Protein AF-0000000068254445 (afdb_homodimer)

Solvent-accessible surface area (backbone atoms only — not comparable to full-atom values): 11269 Å² total; per-residue (Å²): 132,83,79,57,74,67,62,57,57,58,54,57,61,57,60,63,72,63,64,81,70,70,69,67,70,66,73,50,57,78,26,30,59,40,53,30,38,90,40,54,53,88,68,85,73,63,67,90,46,50,70,48,69,50,68,47,56,86,85,37,94,38,82,32,31,34,36,26,30,74,86,70,47,55,36,17,31,46,62,83,39,66,67,48,48,51,49,50,54,52,60,74,76,103,131,84,79,57,75,66,61,57,56,57,55,56,58,58,58,63,71,67,58,74,81,64,72,70,69,68,72,50,57,78,26,33,59,39,53,31,39,88,38,54,53,90,67,85,73,62,67,90,45,51,71,48,69,50,68,46,56,87,85,36,95,40,82,33,33,35,37,26,30,75,85,68,47,55,36,18,32,47,62,84,39,65,67,50,49,52,50,51,54,52,60,74,75,101

Structure (mmCIF, N/CA/C/O backbone):
data_AF-0000000068254445-model_v1
#
loop_
_entity.id
_entity.type
_entity.pdbx_description
1 polymer 'C-C motif chemokine'
#
loop_
_atom_site.group_PDB
_atom_site.id
_atom_site.type_symbol
_atom_site.label_atom_id
_atom_site.label_alt_id
_atom_site.label_comp_id
_atom_site.label_asym_id
_atom_site.label_entity_id
_atom_site.label_seq_id
_atom_site.pdbx_PDB_ins_code
_atom_site.Cartn_x
_atom_site.Cartn_y
_atom_site.Cartn_z
_atom_site.occupancy
_atom_site.B_iso_or_equiv
_atom_site.auth_seq_id
_atom_site.auth_comp_id
_atom_site.auth_asym_id
_atom_site.auth_atom_id
_atom_site.pdbx_PDB_model_num
ATOM 1 N N . MET A 1 1 ? -44.469 3.1 32 1 38.66 1 MET A N 1
ATOM 2 C CA . MET A 1 1 ? -43.406 3.955 31.5 1 38.66 1 MET A CA 1
ATOM 3 C C . MET A 1 1 ? -43.219 3.76 30 1 38.66 1 MET A C 1
ATOM 5 O O . MET A 1 1 ? -43.031 2.633 29.531 1 38.66 1 MET A O 1
ATOM 9 N N . LYS A 1 2 ? -43.938 4.566 29.109 1 40.41 2 LYS A N 1
ATOM 10 C CA . LYS A 1 2 ? -43.938 4.656 27.656 1 40.41 2 LYS A CA 1
ATOM 11 C C . LYS A 1 2 ? -42.5 4.859 27.125 1 40.41 2 LYS A C 1
ATOM 13 O O . LYS A 1 2 ? -41.875 5.871 27.406 1 40.41 2 LYS A O 1
ATOM 18 N N . VAL A 1 3 ? -41.719 3.789 27.234 1 48.38 3 VAL A N 1
ATOM 19 C CA . VAL A 1 3 ? -40.438 3.732 26.531 1 48.38 3 VAL A CA 1
ATOM 20 C C . VAL A 1 3 ? -40.594 4.246 25.094 1 48.38 3 VAL A C 1
ATOM 22 O O . VAL A 1 3 ? -41.375 3.688 24.312 1 48.38 3 VAL A O 1
ATOM 25 N N . SER A 1 4 ? -40.562 5.598 24.984 1 48.22 4 SER A N 1
ATOM 26 C CA . SER A 1 4 ? -40.719 6.383 23.766 1 48.22 4 SER A CA 1
ATOM 27 C C . SER A 1 4 ? -39.781 5.922 22.672 1 48.22 4 SER A C 1
ATOM 29 O O . SER A 1 4 ? -38.656 5.496 22.969 1 48.22 4 SER A O 1
ATOM 31 N N . MET A 1 5 ? -40.281 5.609 21.531 1 50.03 5 MET A N 1
ATOM 32 C CA . MET A 1 5 ? -39.75 5.207 20.25 1 50.03 5 MET A CA 1
ATOM 33 C C . MET A 1 5 ? -38.531 6.039 19.891 1 50.03 5 MET A C 1
ATOM 35 O O . MET A 1 5 ? -37.781 5.719 18.953 1 50.03 5 MET A O 1
ATOM 39 N N . VAL A 1 6 ? -38.312 7.215 20.578 1 53.19 6 VAL A N 1
ATOM 40 C CA . VAL A 1 6 ? -37.188 8.078 20.219 1 53.19 6 VAL A CA 1
ATOM 41 C C . VAL A 1 6 ? -35.875 7.438 20.656 1 53.19 6 VAL A C 1
ATOM 43 O O . VAL A 1 6 ? -34.844 7.66 20.047 1 53.19 6 VAL A O 1
ATOM 46 N N . THR A 1 7 ? -35.906 6.609 21.781 1 53.16 7 THR A N 1
ATOM 47 C CA . THR A 1 7 ? -34.656 6.055 22.25 1 53.16 7 THR A CA 1
ATOM 48 C C . THR A 1 7 ? -34.062 5.07 21.234 1 53.16 7 THR A C 1
ATOM 50 O O . THR A 1 7 ? -32.875 4.844 21.203 1 53.16 7 THR A O 1
ATOM 53 N N . ILE A 1 8 ? -35 4.531 20.406 1 52.12 8 ILE A N 1
ATOM 54 C CA . ILE A 1 8 ? -34.5 3.471 19.547 1 52.12 8 ILE A CA 1
ATOM 55 C C . ILE A 1 8 ? -33.688 4.078 18.406 1 52.12 8 ILE A C 1
ATOM 57 O O . ILE A 1 8 ? -32.625 3.537 18.016 1 52.12 8 ILE A O 1
ATOM 61 N N . SER A 1 9 ? -34.062 5.34 17.953 1 49.59 9 SER A N 1
ATOM 62 C CA . SER A 1 9 ? -33.375 5.891 16.781 1 49.59 9 SER A CA 1
ATOM 63 C C . SER A 1 9 ? -31.938 6.27 17.141 1 49.59 9 SER A C 1
ATOM 65 O O . SER A 1 9 ? -31.016 6.047 16.344 1 49.59 9 SER A O 1
ATOM 67 N N . LEU A 1 10 ? -31.719 6.797 18.406 1 48.72 10 LEU A N 1
ATOM 68 C CA . LEU A 1 10 ? -30.375 7.227 18.781 1 48.72 10 LEU A CA 1
ATOM 69 C C . LEU A 1 10 ? -29.438 6.031 18.906 1 48.72 10 LEU A C 1
ATOM 71 O O . LEU A 1 10 ? -28.25 6.125 18.547 1 48.72 10 LEU A O 1
ATOM 75 N N . LEU A 1 11 ? -30.031 4.891 19.406 1 47.06 11 LEU A N 1
ATOM 76 C CA . LEU A 1 11 ? -29.172 3.729 19.547 1 47.06 11 LEU A CA 1
ATOM 77 C C . LEU A 1 11 ? -28.719 3.201 18.188 1 47.06 11 LEU A C 1
ATOM 79 O O . LEU A 1 11 ? -27.562 2.809 18.031 1 47.06 11 LEU A O 1
ATOM 83 N N . LEU A 1 12 ? -29.562 3.365 17.156 1 44.88 12 LEU A N 1
ATOM 84 C CA . LEU A 1 12 ? -29.203 2.852 15.844 1 44.88 12 LEU A CA 1
ATOM 85 C C . LEU A 1 12 ? -28.109 3.699 15.219 1 44.88 12 LEU A C 1
ATOM 87 O O . LEU A 1 12 ? -27.234 3.176 14.516 1 44.88 12 LEU A O 1
ATOM 91 N N . PHE A 1 13 ? -28.109 5.066 15.477 1 45.12 13 PHE A N 1
ATOM 92 C CA . PHE A 1 13 ? -27.062 5.91 14.891 1 45.12 13 PHE A CA 1
ATOM 93 C C . PHE A 1 13 ? -25.719 5.621 15.531 1 45.12 13 PHE A C 1
ATOM 95 O O . PHE A 1 13 ? -24.688 5.703 14.867 1 45.12 13 PHE A O 1
ATOM 102 N N . LEU A 1 14 ? -25.781 5.23 16.859 1 41.91 14 LEU A N 1
ATOM 103 C CA . LEU A 1 14 ? -24.5 4.977 17.516 1 41.91 14 LEU A CA 1
ATOM 104 C C . LEU A 1 14 ? -23.828 3.736 16.938 1 41.91 14 LEU A C 1
ATOM 106 O O . LEU A 1 14 ? -22.594 3.637 16.938 1 41.91 14 LEU A O 1
ATOM 110 N N . ILE A 1 15 ? -24.594 2.775 16.562 1 41.94 15 ILE A N 1
ATOM 111 C CA . ILE A 1 15 ? -23.938 1.529 16.203 1 41.94 15 ILE A CA 1
ATOM 112 C C . ILE A 1 15 ? -23.125 1.732 14.914 1 41.94 15 ILE A C 1
ATOM 114 O O . ILE A 1 15 ? -22.203 0.971 14.625 1 41.94 15 ILE A O 1
ATOM 118 N N . THR A 1 16 ? -23.656 2.695 14.086 1 38.28 16 THR A N 1
ATOM 119 C CA . THR A 1 16 ? -23 2.609 12.781 1 38.28 16 THR A CA 1
ATOM 120 C C . THR A 1 16 ? -21.531 3.012 12.883 1 38.28 16 THR A C 1
ATOM 122 O O . THR A 1 16 ? -20.75 2.73 11.977 1 38.28 16 THR A O 1
ATOM 125 N N . VAL A 1 17 ? -21.312 4.012 13.812 1 36.31 17 VAL A N 1
ATOM 126 C CA . VAL A 1 17 ? -20 4.578 13.555 1 36.31 17 VAL A CA 1
ATOM 127 C C . VAL A 1 17 ? -18.922 3.568 13.945 1 36.31 17 VAL A C 1
ATOM 129 O O . VAL A 1 17 ? -17.734 3.883 13.922 1 36.31 17 VAL A O 1
ATOM 132 N N . THR A 1 18 ? -19.297 2.557 14.867 1 36.41 18 THR A N 1
ATOM 133 C CA . THR A 1 18 ? -18.109 1.887 15.383 1 36.41 18 THR A CA 1
ATOM 134 C C . THR A 1 18 ? -17.234 1.385 14.242 1 36.41 18 THR A C 1
ATOM 136 O O . THR A 1 18 ? -16.062 1.062 14.445 1 36.41 18 THR A O 1
ATOM 139 N N . LEU A 1 19 ? -17.922 0.62 13.273 1 32.31 19 LEU A N 1
ATOM 140 C CA . LEU A 1 19 ? -17.219 -0.583 12.828 1 32.31 19 LEU A CA 1
ATOM 141 C C . LEU A 1 19 ? -15.812 -0.249 12.359 1 32.31 19 LEU A C 1
ATOM 143 O O . LEU A 1 19 ? -14.844 -0.873 12.797 1 32.31 19 LEU A O 1
ATOM 147 N N . GLU A 1 20 ? -15.68 -0.032 10.945 1 36.19 20 GLU A N 1
ATOM 148 C CA . GLU A 1 20 ? -14.68 -0.708 10.125 1 36.19 20 GLU A CA 1
ATOM 149 C C . GLU A 1 20 ? -13.305 -0.078 10.297 1 36.19 20 GLU A C 1
ATOM 151 O O . GLU A 1 20 ? -12.859 0.711 9.461 1 36.19 20 GLU A O 1
ATOM 156 N N . THR A 1 21 ? -13.039 0.748 11.25 1 36.31 21 THR A N 1
ATOM 157 C CA . THR A 1 21 ? -11.633 1.106 11.133 1 36.31 21 THR A CA 1
ATOM 158 C C . THR A 1 21 ? -10.758 -0.144 11.078 1 36.31 21 THR A C 1
ATOM 160 O O . THR A 1 21 ? -10.547 -0.808 12.094 1 36.31 21 THR A O 1
ATOM 163 N N . LYS A 1 22 ? -11.078 -1.284 10.523 1 35 22 LYS A N 1
ATOM 164 C CA . LYS A 1 22 ? -10.109 -2.369 10.367 1 35 22 LYS A CA 1
ATOM 165 C C . LYS A 1 22 ? -8.695 -1.825 10.188 1 35 22 LYS A C 1
ATOM 167 O O . LYS A 1 22 ? -8.391 -1.198 9.172 1 35 22 LYS A O 1
ATOM 172 N N . THR A 1 23 ? -8.078 -1.003 11.141 1 36.03 23 THR A N 1
ATOM 173 C CA . THR A 1 23 ? -6.621 -0.923 11.172 1 36.03 23 THR A CA 1
ATOM 174 C C . THR A 1 23 ? -5.996 -2.26 10.781 1 36.03 23 THR A C 1
ATOM 176 O O . THR A 1 23 ? -6.254 -3.281 11.422 1 36.03 23 THR A O 1
ATOM 179 N N . HIS A 1 24 ? -6.312 -2.818 9.68 1 36.94 24 HIS A N 1
ATOM 180 C CA . HIS A 1 24 ? -5.488 -3.955 9.289 1 36.94 24 HIS A CA 1
ATOM 181 C C . HIS A 1 24 ? -4.07 -3.824 9.836 1 36.94 24 HIS A C 1
ATOM 183 O O . HIS A 1 24 ? -3.373 -2.85 9.539 1 36.94 24 HIS A O 1
ATOM 189 N N . SER A 1 25 ? -3.941 -3.76 11.148 1 36.56 25 SER A N 1
ATOM 190 C CA . SER A 1 25 ? -2.615 -4.176 11.594 1 36.56 25 SER A CA 1
ATOM 191 C C . SER A 1 25 ? -1.922 -5.027 10.531 1 36.56 25 SER A C 1
ATOM 193 O O . SER A 1 25 ? -2.463 -6.043 10.094 1 36.56 25 SER A O 1
ATOM 195 N N . SER A 1 26 ? -1.46 -4.539 9.531 1 42.5 26 SER A N 1
ATOM 196 C CA . SER A 1 26 ? -0.552 -5.246 8.633 1 42.5 26 SER A CA 1
ATOM 197 C C . SER A 1 26 ? 0.426 -6.121 9.414 1 42.5 26 SER A C 1
ATOM 199 O O . SER A 1 26 ? 1.516 -5.672 9.773 1 42.5 26 SER A O 1
ATOM 201 N N . SER A 1 27 ? 0.133 -6.434 10.562 1 46.72 27 SER A N 1
ATOM 202 C CA . SER A 1 27 ? 1.073 -7.512 10.852 1 46.72 27 SER A CA 1
ATOM 203 C C . SER A 1 27 ? 1.21 -8.461 9.664 1 46.72 27 SER A C 1
ATOM 205 O O . SER A 1 27 ? 0.711 -9.586 9.703 1 46.72 27 SER A O 1
ATOM 207 N N . ARG A 1 28 ? 0.832 -7.84 8.539 1 55 28 ARG A N 1
ATOM 208 C CA . ARG A 1 28 ? 0.695 -8.719 7.383 1 55 28 ARG A CA 1
ATOM 209 C C . ARG A 1 28 ? 1.931 -9.594 7.211 1 55 28 ARG A C 1
ATOM 211 O O . ARG A 1 28 ? 3.031 -9.211 7.617 1 55 28 ARG A O 1
ATOM 218 N N . GLY A 1 29 ? 1.755 -10.781 7.379 1 63.44 29 GLY A N 1
ATOM 219 C CA . GLY A 1 29 ? 2.773 -11.781 7.094 1 63.44 29 GLY A CA 1
ATOM 220 C C . GLY A 1 29 ? 3.83 -11.297 6.117 1 63.44 29 GLY A C 1
ATOM 221 O O . GLY A 1 29 ? 3.703 -10.211 5.547 1 63.44 29 GLY A O 1
ATOM 222 N N . PRO A 1 30 ? 4.895 -11.977 6.078 1 77.31 30 PRO A N 1
ATOM 223 C CA . PRO A 1 30 ? 6.047 -11.578 5.266 1 77.31 30 PRO A CA 1
ATOM 224 C C . PRO A 1 30 ? 5.695 -11.398 3.791 1 77.31 30 PRO A C 1
ATOM 226 O O . PRO A 1 30 ? 6.441 -10.75 3.049 1 77.31 30 PRO A O 1
ATOM 229 N N . PHE A 1 31 ? 4.512 -11.82 3.406 1 90 31 PHE A N 1
ATOM 230 C CA . PHE A 1 31 ? 4.207 -11.781 1.98 1 90 31 PHE A CA 1
ATOM 231 C C . PHE A 1 31 ? 3.152 -10.727 1.68 1 90 31 PHE A C 1
ATOM 233 O O . PHE A 1 31 ? 2.418 -10.836 0.695 1 90 31 PHE A O 1
ATOM 240 N N . TYR A 1 32 ? 3.117 -9.82 2.535 1 91.31 32 TYR A N 1
ATOM 241 C CA . TYR A 1 32 ? 2.207 -8.703 2.312 1 91.31 32 TYR A CA 1
ATOM 242 C C . TYR A 1 32 ? 2.924 -7.547 1.629 1 91.31 32 TYR A C 1
ATOM 244 O O . TYR A 1 32 ? 4.098 -7.285 1.904 1 91.31 32 TYR A O 1
ATOM 252 N N . PRO A 1 33 ? 2.188 -6.902 0.763 1 93.75 33 PRO A N 1
ATOM 253 C CA . PRO A 1 33 ? 2.82 -5.727 0.16 1 93.75 33 PRO A CA 1
ATOM 254 C C . PRO A 1 33 ? 2.93 -4.551 1.131 1 93.75 33 PRO A C 1
ATOM 256 O O . PRO A 1 33 ? 2.078 -4.391 2.01 1 93.75 33 PRO A O 1
ATOM 259 N N . SER A 1 34 ? 3.971 -3.83 1.065 1 91.69 34 SER A N 1
ATOM 260 C CA . SER A 1 34 ? 4.176 -2.609 1.839 1 91.69 34 SER A CA 1
ATOM 261 C C . SER A 1 34 ? 3.965 -1.368 0.978 1 91.69 34 SER A C 1
ATOM 263 O O . SER A 1 34 ? 4.332 -1.354 -0.199 1 91.69 34 SER A O 1
ATOM 265 N N . GLU A 1 35 ? 3.352 -0.322 1.584 1 92.38 35 GLU A N 1
ATOM 266 C CA . GLU A 1 35 ? 3.244 0.959 0.892 1 92.38 35 GLU A CA 1
ATOM 267 C C . GLU A 1 35 ? 4.555 1.736 0.963 1 92.38 35 GLU A C 1
ATOM 269 O O . GLU A 1 35 ? 5.113 1.929 2.047 1 92.38 35 GLU A O 1
ATOM 274 N N . CYS A 1 36 ? 4.996 2.102 -0.145 1 94.62 36 CYS A N 1
ATOM 275 C CA . CYS A 1 36 ? 6.246 2.848 -0.245 1 94.62 36 CYS A CA 1
ATOM 276 C C . CYS A 1 36 ? 6.039 4.156 -0.995 1 94.62 36 CYS A C 1
ATOM 278 O O . CYS A 1 36 ? 5.234 4.227 -1.923 1 94.62 36 CYS A O 1
ATOM 280 N N . CYS A 1 37 ? 6.84 5.168 -0.582 1 95.88 37 CYS A N 1
ATOM 281 C CA . CYS A 1 37 ? 6.832 6.461 -1.253 1 95.88 37 CYS A CA 1
ATOM 282 C C . CYS A 1 37 ? 8.055 6.621 -2.145 1 95.88 37 CYS A C 1
ATOM 284 O O . CYS A 1 37 ? 9.172 6.262 -1.749 1 95.88 37 CYS A O 1
ATOM 286 N N . PHE A 1 38 ? 7.816 7.211 -3.336 1 94.81 38 PHE A N 1
ATOM 287 C CA . PHE A 1 38 ? 8.922 7.449 -4.254 1 94.81 38 PHE A CA 1
ATOM 288 C C . PHE A 1 38 ? 9.086 8.938 -4.535 1 94.81 38 PHE A C 1
ATOM 290 O O . PHE A 1 38 ? 10.086 9.359 -5.109 1 94.81 38 PHE A O 1
ATOM 297 N N . SER A 1 39 ? 8.047 9.602 -4.18 1 94.81 39 SER A N 1
ATOM 298 C CA . SER A 1 39 ? 8.078 11.062 -4.23 1 94.81 39 SER A CA 1
ATOM 299 C C . SER A 1 39 ? 7.379 11.672 -3.021 1 94.81 39 SER A C 1
ATOM 301 O O . SER A 1 39 ? 6.656 10.977 -2.303 1 94.81 39 SER A O 1
ATOM 303 N N . TYR A 1 40 ? 7.723 12.938 -2.783 1 96.25 40 TYR A N 1
ATOM 304 C CA . TYR A 1 40 ? 7.152 13.664 -1.65 1 96.25 40 TYR A CA 1
ATOM 305 C C . TYR A 1 40 ? 6.422 14.922 -2.115 1 96.25 40 TYR A C 1
ATOM 307 O O . TYR A 1 40 ? 6.828 15.555 -3.09 1 96.25 40 TYR A O 1
ATOM 315 N N . ILE A 1 41 ? 5.434 15.227 -1.423 1 96 41 ILE A N 1
ATOM 316 C CA . ILE A 1 41 ? 4.809 16.531 -1.646 1 96 41 ILE A CA 1
ATOM 317 C C . ILE A 1 41 ? 5.805 17.641 -1.32 1 96 41 ILE A C 1
ATOM 319 O O . ILE A 1 41 ? 6.586 17.516 -0.372 1 96 41 ILE A O 1
ATOM 323 N N . THR A 1 42 ? 5.727 18.656 -2.07 1 94.25 42 THR A N 1
ATOM 324 C CA . THR A 1 42 ? 6.738 19.703 -1.926 1 94.25 42 THR A CA 1
ATOM 325 C C . THR A 1 42 ? 6.215 20.844 -1.067 1 94.25 42 THR A C 1
ATOM 327 O O . THR A 1 42 ? 6.988 21.688 -0.611 1 94.25 42 THR A O 1
ATOM 330 N N . HIS A 1 43 ? 4.938 20.984 -0.826 1 94.31 43 HIS A N 1
ATOM 331 C CA . HIS A 1 43 ? 4.344 22.031 0.008 1 94.31 43 HIS A CA 1
ATOM 332 C C . HIS A 1 43 ? 3.561 21.422 1.168 1 94.31 43 HIS A C 1
ATOM 334 O O . HIS A 1 43 ? 3.145 20.266 1.104 1 94.31 43 HIS A O 1
ATOM 340 N N . ALA A 1 44 ? 3.424 22.25 2.148 1 95.56 44 ALA A N 1
ATOM 341 C CA . ALA A 1 44 ? 2.701 21.766 3.32 1 95.56 44 ALA A CA 1
ATOM 342 C C . ALA A 1 44 ? 1.209 21.641 3.029 1 95.56 44 ALA A C 1
ATOM 344 O O . ALA A 1 44 ? 0.639 22.453 2.297 1 95.56 44 ALA A O 1
ATOM 345 N N . VAL A 1 45 ? 0.624 20.656 3.578 1 95.06 45 VAL A N 1
ATOM 346 C CA . VAL A 1 45 ? -0.82 20.469 3.502 1 95.06 45 VAL A CA 1
ATOM 347 C C . VAL A 1 45 ? -1.503 21.203 4.648 1 95.06 45 VAL A C 1
ATOM 349 O O . VAL A 1 45 ? -0.946 21.312 5.742 1 95.06 45 VAL A O 1
ATOM 352 N N . LEU A 1 46 ? -2.654 21.719 4.379 1 95.25 46 LEU A N 1
ATOM 353 C CA . LEU A 1 46 ? -3.379 22.391 5.445 1 95.25 46 LEU A CA 1
ATOM 354 C C . LEU A 1 46 ? -3.682 21.438 6.594 1 95.25 46 LEU A C 1
ATOM 356 O O . LEU A 1 46 ? -4.152 20.328 6.367 1 95.25 46 LEU A O 1
ATOM 360 N N . PRO A 1 47 ? -3.471 21.891 7.723 1 94.75 47 PRO A N 1
ATOM 361 C CA . PRO A 1 47 ? -3.6 21 8.875 1 94.75 47 PRO A CA 1
ATOM 362 C C . PRO A 1 47 ? -5.012 20.438 9.039 1 94.75 47 PRO A C 1
ATOM 364 O O . PRO A 1 47 ? -5.188 19.281 9.43 1 94.75 47 PRO A O 1
ATOM 367 N N . TYR A 1 48 ? -6.004 21.172 8.75 1 94.12 48 TYR A N 1
ATOM 368 C CA . TYR A 1 48 ? -7.375 20.75 9.008 1 94.12 48 TYR A CA 1
ATOM 369 C C . TYR A 1 48 ? -7.809 19.688 8.016 1 94.12 48 TYR A C 1
ATOM 371 O O . TYR A 1 48 ? -8.836 19.016 8.219 1 94.12 48 TYR A O 1
ATOM 379 N N . ARG A 1 49 ? -6.977 19.516 6.996 1 94.75 49 ARG A N 1
ATOM 380 C CA . ARG A 1 49 ? -7.293 18.516 5.996 1 94.75 49 ARG A CA 1
ATOM 381 C C . ARG A 1 49 ? -6.695 17.156 6.375 1 94.75 49 ARG A C 1
ATOM 383 O O . ARG A 1 49 ? -6.992 16.141 5.746 1 94.75 49 ARG A O 1
ATOM 390 N N . ILE A 1 50 ? -5.902 17.125 7.402 1 95.25 50 ILE A N 1
ATOM 391 C CA . ILE A 1 50 ? -5.188 15.906 7.758 1 95.25 50 ILE A CA 1
ATOM 392 C C . ILE A 1 50 ? -5.891 15.219 8.93 1 95.25 50 ILE A C 1
ATOM 394 O O . ILE A 1 50 ? -6.137 15.852 9.961 1 95.25 50 ILE A O 1
ATOM 398 N N . MET A 1 51 ? -6.168 13.969 8.742 1 93.25 51 MET A N 1
ATOM 399 C CA . MET A 1 51 ? -6.875 13.25 9.797 1 93.25 51 MET A CA 1
ATOM 400 C C . MET A 1 51 ? -5.945 12.258 10.492 1 93.25 51 MET A C 1
ATOM 402 O O . MET A 1 51 ? -6.211 11.844 11.625 1 93.25 51 MET A O 1
ATOM 406 N N . GLY A 1 52 ? -4.922 11.828 9.836 1 93.81 52 GLY A N 1
ATOM 407 C CA . GLY A 1 52 ? -3.998 10.875 10.438 1 93.81 52 GLY A CA 1
ATOM 408 C C . GLY A 1 52 ? -2.746 10.656 9.609 1 93.81 52 GLY A C 1
ATOM 409 O O . GLY A 1 52 ? -2.508 11.367 8.633 1 93.81 52 GLY A O 1
ATOM 410 N N . TYR A 1 53 ? -1.958 9.711 10.102 1 95 53 TYR A N 1
ATOM 411 C CA . TYR A 1 53 ? -0.721 9.406 9.391 1 95 53 TYR A CA 1
ATOM 412 C C . TYR A 1 53 ? -0.199 8.023 9.766 1 95 53 TYR A C 1
ATOM 414 O O . TYR A 1 53 ? -0.665 7.422 10.734 1 95 53 TYR A O 1
ATOM 422 N N . TYR A 1 54 ? 0.709 7.516 9.008 1 94.75 54 TYR A N 1
ATOM 423 C CA . TYR A 1 54 ? 1.542 6.363 9.336 1 94.75 54 TYR A CA 1
ATOM 424 C C . TYR A 1 54 ? 2.912 6.477 8.68 1 94.75 54 TYR A C 1
ATOM 426 O O . TYR A 1 54 ? 3.113 7.301 7.781 1 94.75 54 TYR A O 1
ATOM 434 N N . GLU A 1 55 ? 3.838 5.836 9.203 1 95.69 55 GLU A N 1
ATOM 435 C CA . GLU A 1 55 ? 5.172 5.766 8.617 1 95.69 55 GLU A CA 1
ATOM 436 C C . GLU A 1 55 ? 5.32 4.535 7.727 1 95.69 55 GLU A C 1
ATOM 438 O O . GLU A 1 55 ? 4.73 3.488 8 1 95.69 55 GLU A O 1
ATOM 443 N N . THR A 1 56 ? 6.062 4.719 6.684 1 94.44 56 THR A N 1
ATOM 444 C CA . THR A 1 56 ? 6.246 3.596 5.773 1 94.44 56 THR A CA 1
ATOM 445 C C . THR A 1 56 ? 7.188 2.557 6.383 1 94.44 56 THR A C 1
ATOM 447 O O . THR A 1 56 ? 7.891 2.84 7.352 1 94.44 56 THR A O 1
ATOM 450 N N . ASN A 1 57 ? 7.098 1.312 5.793 1 89.56 57 ASN A N 1
ATOM 451 C CA . ASN A 1 57 ? 7.91 0.191 6.258 1 89.56 57 ASN A CA 1
ATOM 452 C C . ASN A 1 57 ? 9.398 0.454 6.051 1 89.56 57 ASN A C 1
ATOM 454 O O . ASN A 1 57 ? 9.781 1.186 5.137 1 89.56 57 ASN A O 1
ATOM 458 N N . GLY A 1 58 ? 10.227 -0.115 6.891 1 91.44 58 GLY A N 1
ATOM 459 C CA . GLY A 1 58 ? 11.672 0.049 6.844 1 91.44 58 GLY A CA 1
ATOM 460 C C . GLY A 1 58 ? 12.297 -0.516 5.582 1 91.44 58 GLY A C 1
ATOM 461 O O . GLY A 1 58 ? 13.422 -0.154 5.223 1 91.44 58 GLY A O 1
ATOM 462 N N . ASP A 1 59 ? 11.617 -1.429 4.883 1 90.56 59 ASP A N 1
ATOM 463 C CA . ASP A 1 59 ? 12.148 -2.043 3.67 1 90.56 59 ASP A CA 1
ATOM 464 C C . ASP A 1 59 ? 12.055 -1.086 2.482 1 90.56 59 ASP A C 1
ATOM 466 O O . ASP A 1 59 ? 12.734 -1.275 1.471 1 90.56 59 ASP A O 1
ATOM 470 N N . CYS A 1 60 ? 11.32 -0.054 2.682 1 94.38 60 CYS A N 1
ATOM 471 C CA . CYS A 1 60 ? 11.117 0.878 1.576 1 94.38 60 CYS A CA 1
ATOM 472 C C . CYS A 1 60 ? 12.398 1.65 1.279 1 94.38 60 CYS A C 1
ATOM 474 O O . CYS A 1 60 ? 13.156 1.98 2.193 1 94.38 60 CYS A O 1
ATOM 476 N N . PRO A 1 61 ? 12.594 1.967 -0.016 1 93.75 61 PRO A N 1
ATOM 477 C CA . PRO A 1 61 ? 13.844 2.645 -0.372 1 93.75 61 PRO A CA 1
ATOM 478 C C . PRO A 1 61 ? 13.961 4.031 0.254 1 93.75 61 PRO A C 1
ATOM 480 O O . PRO A 1 61 ? 15.07 4.508 0.509 1 93.75 61 PRO A O 1
ATOM 483 N N . LYS A 1 62 ? 12.773 4.727 0.435 1 94.88 62 LYS A N 1
ATOM 484 C CA . LYS A 1 62 ? 12.773 6.07 1.01 1 94.88 62 LYS A CA 1
ATOM 485 C C . LYS A 1 62 ? 11.898 6.129 2.26 1 94.88 62 LYS A C 1
ATOM 487 O O . LYS A 1 62 ? 10.734 5.734 2.229 1 94.88 62 LYS A O 1
ATOM 492 N N . PRO A 1 63 ? 12.547 6.633 3.295 1 96.81 63 PRO A N 1
ATOM 493 C CA . PRO A 1 63 ? 11.664 6.875 4.438 1 96.81 63 PRO A CA 1
ATOM 494 C C . PRO A 1 63 ? 10.586 7.914 4.141 1 96.81 63 PRO A C 1
ATOM 496 O O . PRO A 1 63 ? 10.828 8.859 3.385 1 96.81 63 PRO A O 1
ATOM 499 N N . ALA A 1 64 ? 9.414 7.652 4.762 1 97.69 64 ALA A N 1
ATOM 500 C CA . ALA A 1 64 ? 8.344 8.609 4.484 1 97.69 64 ALA A CA 1
ATOM 501 C C . ALA A 1 64 ? 7.285 8.578 5.582 1 97.69 64 ALA A C 1
ATOM 503 O O . ALA A 1 64 ? 7.117 7.57 6.266 1 97.69 64 ALA A O 1
ATOM 504 N N . VAL A 1 65 ? 6.699 9.664 5.707 1 97.44 65 VAL A N 1
ATOM 505 C CA . VAL A 1 65 ? 5.438 9.805 6.426 1 97.44 65 VAL A CA 1
ATOM 506 C C . VAL A 1 65 ? 4.289 9.93 5.43 1 97.44 65 VAL A C 1
ATOM 508 O O . VAL A 1 65 ? 4.363 10.719 4.48 1 97.44 65 VAL A O 1
ATOM 511 N N . VAL A 1 66 ? 3.311 9.125 5.621 1 96.44 66 VAL A N 1
ATOM 512 C CA . VAL A 1 66 ? 2.137 9.203 4.762 1 96.44 66 VAL A CA 1
ATOM 513 C C . VAL A 1 66 ? 0.972 9.828 5.531 1 96.44 66 VAL A C 1
ATOM 515 O O . VAL A 1 66 ? 0.486 9.25 6.508 1 96.44 66 VAL A O 1
ATOM 518 N N . PHE A 1 67 ? 0.522 10.969 5 1 96.31 67 PHE A N 1
ATOM 519 C CA . PHE A 1 67 ? -0.631 11.617 5.609 1 96.31 67 PHE A CA 1
ATOM 520 C C . PHE A 1 67 ? -1.927 11.133 4.969 1 96.31 67 PHE A C 1
ATOM 522 O O . PHE A 1 67 ? -1.988 10.938 3.754 1 96.31 67 PHE A O 1
ATOM 529 N N . ILE A 1 68 ? -2.914 10.992 5.84 1 93.88 68 ILE A N 1
ATOM 530 C CA . ILE A 1 68 ? -4.258 10.656 5.383 1 93.88 68 ILE A CA 1
ATOM 531 C C . ILE A 1 68 ? -5.168 11.875 5.52 1 93.88 68 ILE A C 1
ATOM 533 O O . ILE A 1 68 ? -5.309 12.438 6.609 1 93.88 68 ILE A O 1
ATOM 537 N N . THR A 1 69 ? -5.773 12.242 4.441 1 94 69 THR A N 1
ATOM 538 C CA . THR A 1 69 ? -6.648 13.414 4.473 1 94 69 THR A CA 1
ATOM 539 C C . THR A 1 69 ? -8.062 13.023 4.898 1 94 69 THR A C 1
ATOM 541 O O . THR A 1 69 ? -8.406 11.836 4.898 1 94 69 THR A O 1
ATOM 544 N N . THR A 1 70 ? -8.812 14.008 5.211 1 93.38 70 THR A N 1
ATOM 545 C CA . THR A 1 70 ? -10.195 13.789 5.621 1 93.38 70 THR A CA 1
ATOM 546 C C . THR A 1 70 ? -10.992 13.148 4.492 1 93.38 70 THR A C 1
ATOM 548 O O . THR A 1 70 ? -11.992 12.469 4.742 1 93.38 70 THR A O 1
ATOM 551 N N . LYS A 1 71 ? -10.523 13.289 3.301 1 89.81 71 LYS A N 1
ATOM 552 C CA . LYS A 1 71 ? -11.188 12.719 2.131 1 89.81 71 LYS A CA 1
ATOM 553 C C . LYS A 1 71 ? -10.656 11.32 1.828 1 89.81 71 LYS A C 1
ATOM 555 O O . LYS A 1 71 ? -11.07 10.688 0.857 1 89.81 71 LYS A O 1
ATOM 560 N N . GLY A 1 72 ? -9.672 10.852 2.514 1 87.81 72 GLY A N 1
ATOM 561 C CA . GLY A 1 72 ? -9.188 9.484 2.377 1 87.81 72 GLY A CA 1
ATOM 562 C C . GLY A 1 72 ? -7.973 9.375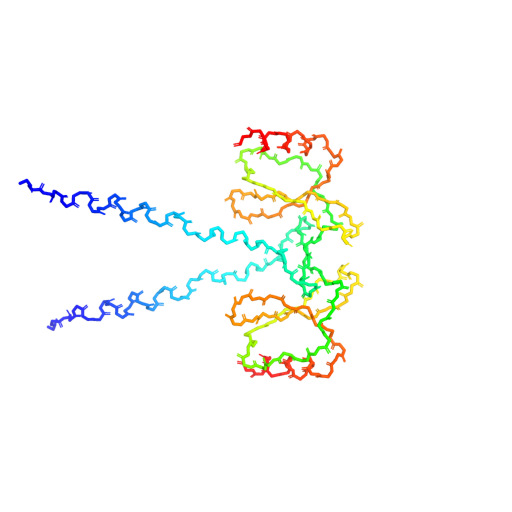 1.475 1 87.81 72 GLY A C 1
ATOM 563 O O . GLY A 1 72 ? -7.539 8.266 1.143 1 87.81 72 GLY A O 1
ATOM 564 N N . HIS A 1 73 ? -7.535 10.586 1.111 1 88.56 73 HIS A N 1
ATOM 565 C CA . HIS A 1 73 ? -6.34 10.57 0.273 1 88.56 73 HIS A CA 1
ATOM 566 C C . HIS A 1 73 ? -5.086 10.32 1.103 1 88.56 73 HIS A C 1
ATOM 568 O O . HIS A 1 73 ? -5.012 10.727 2.264 1 88.56 73 HIS A O 1
ATOM 574 N N . ARG A 1 74 ? -4.145 9.641 0.496 1 92.94 74 ARG A N 1
ATOM 575 C CA . ARG A 1 74 ? -2.846 9.375 1.108 1 92.94 74 ARG A CA 1
ATOM 576 C C . ARG A 1 74 ? -1.741 10.164 0.413 1 92.94 74 ARG A C 1
ATOM 578 O O . ARG A 1 74 ? -1.636 10.148 -0.815 1 92.94 74 ARG A O 1
ATOM 585 N N . ILE A 1 75 ? -1.011 10.82 1.232 1 95.19 75 ILE A N 1
ATOM 586 C CA . ILE A 1 75 ? -0.023 11.734 0.67 1 95.19 75 ILE A CA 1
ATOM 587 C C . ILE A 1 75 ? 1.347 11.461 1.285 1 95.19 75 ILE A C 1
ATOM 589 O O . ILE A 1 75 ? 1.507 11.516 2.508 1 95.19 75 ILE A O 1
ATOM 593 N N . CYS A 1 76 ? 2.297 11.281 0.413 1 97.12 76 CYS A N 1
ATOM 594 C CA . CYS A 1 76 ? 3.666 11.039 0.854 1 97.12 76 CYS A CA 1
ATOM 595 C C . CYS A 1 76 ? 4.352 12.352 1.23 1 97.12 76 CYS A C 1
ATOM 597 O O . CYS A 1 76 ? 4.375 13.297 0.44 1 97.12 76 CYS A O 1
ATOM 599 N N . ALA A 1 77 ? 4.969 12.352 2.379 1 98 77 ALA A N 1
ATOM 600 C CA . ALA A 1 77 ? 5.68 13.531 2.859 1 98 77 ALA A CA 1
ATOM 601 C C . ALA A 1 77 ? 7.051 13.156 3.418 1 98 77 ALA A C 1
ATOM 603 O O . ALA A 1 77 ? 7.215 12.094 4.02 1 98 77 ALA A O 1
ATOM 604 N N . ASN A 1 78 ? 7.992 13.992 3.244 1 98.06 78 ASN A N 1
ATOM 605 C CA . ASN A 1 78 ? 9.352 13.828 3.748 1 98.06 78 ASN A CA 1
ATOM 606 C C . ASN A 1 78 ? 9.422 14.047 5.254 1 98.06 78 ASN A C 1
ATOM 608 O O . ASN A 1 78 ? 9.164 15.148 5.738 1 98.06 78 ASN A O 1
ATOM 612 N N . PRO A 1 79 ? 9.859 12.992 5.965 1 98.06 79 PRO A N 1
ATOM 613 C CA . PRO A 1 79 ? 9.867 13.125 7.426 1 98.06 79 PRO A CA 1
ATOM 614 C C . PRO A 1 79 ? 10.859 14.18 7.918 1 98.06 79 PRO A C 1
ATOM 616 O O . PRO A 1 79 ? 10.773 14.617 9.062 1 98.06 79 PRO A O 1
ATOM 619 N N . GLU A 1 80 ? 11.742 14.602 7.113 1 97.81 80 GLU A N 1
ATOM 620 C CA . GLU A 1 80 ? 12.773 15.562 7.508 1 97.81 80 GLU A CA 1
ATOM 621 C C . GLU A 1 80 ? 12.258 17 7.406 1 97.81 80 GLU A C 1
ATOM 623 O O . GLU A 1 80 ? 12.875 17.922 7.934 1 97.81 80 GLU A O 1
ATOM 628 N N . ASN A 1 81 ? 11.188 17.203 6.727 1 97.88 81 ASN A N 1
ATOM 629 C CA . ASN A 1 81 ? 10.617 18.531 6.602 1 97.88 81 ASN A CA 1
ATOM 630 C C . ASN A 1 81 ? 10.062 19.031 7.934 1 97.88 81 ASN A C 1
ATOM 632 O O . ASN A 1 81 ? 9.398 18.297 8.656 1 97.88 81 ASN A O 1
ATOM 636 N N . GLU A 1 82 ? 10.211 20.328 8.156 1 97 82 GLU A N 1
ATOM 637 C CA . GLU A 1 82 ? 9.797 20.922 9.43 1 97 82 GLU A CA 1
ATOM 638 C C . GLU A 1 82 ? 8.281 20.828 9.609 1 97 82 GLU A C 1
ATOM 640 O O . GLU A 1 82 ? 7.801 20.516 10.695 1 97 82 GLU A O 1
ATOM 645 N N . TRP A 1 83 ? 7.594 21.156 8.602 1 97.19 83 TRP A N 1
ATOM 646 C CA . TRP A 1 83 ? 6.145 21.156 8.75 1 97.19 83 TRP A CA 1
ATOM 647 C C . TRP A 1 83 ? 5.629 19.75 9.039 1 97.19 83 TRP A C 1
ATOM 649 O O . TRP A 1 83 ? 4.613 19.578 9.711 1 97.19 83 TRP A O 1
ATOM 659 N N . VAL A 1 84 ? 6.27 18.75 8.453 1 97.94 84 VAL A N 1
ATOM 660 C CA . VAL A 1 84 ? 5.883 17.375 8.711 1 97.94 84 VAL A CA 1
ATOM 661 C C . VAL A 1 84 ? 6.086 17.047 10.188 1 97.94 84 VAL A C 1
ATOM 663 O O . VAL A 1 84 ? 5.191 16.5 10.844 1 97.94 84 VAL A O 1
ATOM 666 N N . GLN A 1 85 ? 7.242 17.469 10.695 1 97.25 85 GLN A N 1
ATOM 667 C CA . GLN A 1 85 ? 7.543 17.203 12.102 1 97.25 85 GLN A CA 1
ATOM 668 C C . GLN A 1 85 ? 6.559 17.922 13.016 1 97.25 85 GLN A C 1
ATOM 670 O O . GLN A 1 85 ? 6.125 17.375 14.031 1 97.25 85 GLN A O 1
ATOM 675 N N . ASP A 1 86 ? 6.188 19.062 12.609 1 96.06 86 ASP A N 1
ATOM 676 C CA . ASP A 1 86 ? 5.215 19.828 13.391 1 96.06 86 ASP A CA 1
ATOM 677 C C . ASP A 1 86 ? 3.865 19.109 13.43 1 96.06 86 ASP A C 1
ATOM 679 O O . ASP A 1 86 ? 3.236 19.016 14.484 1 96.06 86 ASP A O 1
ATOM 683 N N . TYR A 1 87 ? 3.479 18.656 12.328 1 96.19 87 TYR A N 1
ATOM 684 C CA . TYR A 1 87 ? 2.195 17.984 12.227 1 96.19 87 TYR A CA 1
ATOM 685 C C . TYR A 1 87 ? 2.197 16.703 13.055 1 96.19 87 TYR A C 1
ATOM 687 O O . TYR A 1 87 ? 1.201 16.375 13.703 1 96.19 87 TYR A O 1
ATOM 695 N N . LEU A 1 88 ? 3.305 15.938 13.008 1 96.38 88 LEU A N 1
ATOM 696 C CA . LEU A 1 88 ? 3.414 14.703 13.781 1 96.38 88 LEU A CA 1
ATOM 697 C C . LEU A 1 88 ? 3.248 14.984 15.273 1 96.38 88 LEU A C 1
ATOM 699 O O . LEU A 1 88 ? 2.533 14.258 15.969 1 96.38 88 LEU A O 1
ATOM 703 N N . LYS A 1 89 ? 3.906 16.047 15.672 1 94.62 89 LYS A N 1
ATOM 704 C CA . LYS A 1 89 ? 3.801 16.438 17.078 1 94.62 89 LYS A CA 1
ATOM 705 C C . LYS A 1 89 ? 2.357 16.75 17.453 1 94.62 89 LYS A C 1
ATOM 707 O O . LYS A 1 89 ? 1.865 16.297 18.484 1 94.62 89 LYS A O 1
ATOM 712 N N . ASP A 1 90 ? 1.648 17.406 16.609 1 92.69 90 ASP A N 1
ATOM 713 C CA . ASP A 1 90 ? 0.264 17.797 16.859 1 92.69 90 ASP A CA 1
ATOM 714 C C . ASP A 1 90 ? -0.657 16.578 16.875 1 92.69 90 ASP A C 1
ATOM 716 O O . ASP A 1 90 ? -1.537 16.484 17.734 1 92.69 90 ASP A O 1
ATOM 720 N N . LEU A 1 91 ? -0.484 15.633 16 1 93.12 91 LEU A N 1
ATOM 721 C CA . LEU A 1 91 ? -1.348 14.469 15.859 1 93.12 91 LEU A CA 1
ATOM 722 C C . LEU A 1 91 ? -1.088 13.461 16.969 1 93.12 91 LEU A C 1
ATOM 724 O O . LEU A 1 91 ? -1.986 12.703 17.359 1 93.12 91 LEU A O 1
ATOM 728 N N . GLU A 1 92 ? 0.105 13.398 17.406 1 89.81 92 GLU A N 1
ATOM 729 C CA . GLU A 1 92 ? 0.44 12.477 18.484 1 89.81 92 GLU A CA 1
ATOM 730 C C . GLU A 1 92 ? -0.066 13 19.828 1 89.81 92 GLU A C 1
ATOM 732 O O . GLU A 1 92 ? -0.405 12.211 20.719 1 89.81 92 GLU A O 1
ATOM 737 N N . GLU A 1 93 ? -0.084 14.297 19.953 1 85.25 93 GLU A N 1
ATOM 738 C CA . GLU A 1 93 ? -0.493 14.922 21.203 1 85.25 93 GLU A CA 1
ATOM 739 C C . GLU A 1 93 ? -2.012 15.039 21.297 1 85.25 93 GLU A C 1
ATOM 741 O O . GLU A 1 93 ? -2.564 15.188 22.391 1 85.25 93 GLU A O 1
ATOM 746 N N . ASN A 1 94 ? -2.713 14.93 20.156 1 69.81 94 ASN A N 1
ATOM 747 C CA . ASN A 1 94 ? -4.16 15.125 20.156 1 69.81 94 ASN A CA 1
ATOM 748 C C . ASN A 1 94 ? -4.887 13.961 19.484 1 69.81 94 ASN A C 1
ATOM 750 O O . ASN A 1 94 ? -6.02 13.641 19.859 1 69.81 94 ASN A O 1
ATOM 754 N N . MET B 1 1 ? -53.844 -2.967 -8.078 1 34.44 1 MET B N 1
ATOM 755 C CA . MET B 1 1 ? -52.656 -3.846 -8.016 1 34.44 1 MET B CA 1
ATOM 756 C C . MET B 1 1 ? -51.812 -3.541 -6.785 1 34.44 1 MET B C 1
ATOM 758 O O . MET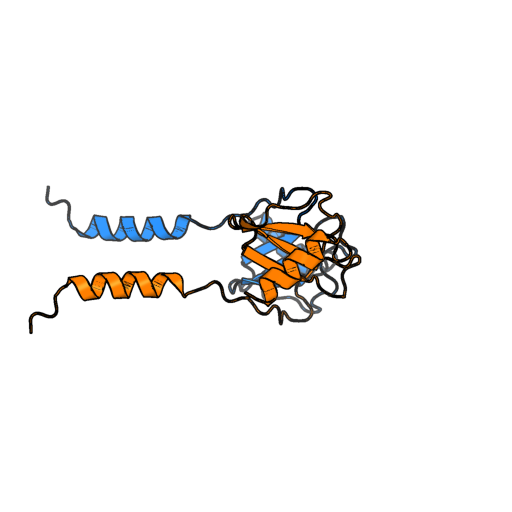 B 1 1 ? -51.438 -2.391 -6.559 1 34.44 1 MET B O 1
ATOM 762 N N . LYS B 1 2 ? -52.125 -4.211 -5.617 1 38.81 2 LYS B N 1
ATOM 763 C CA . LYS B 1 2 ? -51.438 -4.234 -4.324 1 38.81 2 LYS B CA 1
ATOM 764 C C . LYS B 1 2 ? -49.938 -4.5 -4.484 1 38.81 2 LYS B C 1
ATOM 766 O O . LYS B 1 2 ? -49.531 -5.559 -4.973 1 38.81 2 LYS B O 1
ATOM 771 N N . VAL B 1 3 ? -49.25 -3.469 -5.02 1 46.66 3 VAL B N 1
ATOM 772 C CA . VAL B 1 3 ? -47.781 -3.451 -5.008 1 46.66 3 VAL B CA 1
ATOM 773 C C . VAL B 1 3 ? -47.281 -3.926 -3.648 1 46.66 3 VAL B C 1
ATOM 775 O O . VAL B 1 3 ? -47.594 -3.324 -2.617 1 46.66 3 VAL B O 1
ATOM 778 N N . SER B 1 4 ? -47.219 -5.246 -3.52 1 48.66 4 SER B N 1
ATOM 779 C CA . SER B 1 4 ? -46.781 -6 -2.342 1 48.66 4 SER B CA 1
ATOM 780 C C . SER B 1 4 ? -45.438 -5.52 -1.828 1 48.66 4 SER B C 1
ATOM 782 O O . SER B 1 4 ? -44.562 -5.148 -2.615 1 48.66 4 SER B O 1
ATOM 784 N N . MET B 1 5 ? -45.438 -5.129 -0.595 1 50.34 5 MET B N 1
ATOM 785 C CA . MET B 1 5 ? -44.344 -4.676 0.274 1 50.34 5 MET B CA 1
ATOM 786 C C . MET B 1 5 ? -43.094 -5.531 0.086 1 50.34 5 MET B C 1
ATOM 788 O O . MET B 1 5 ? -42.031 -5.172 0.555 1 50.34 5 MET B O 1
ATOM 792 N N . VAL B 1 6 ? -43.281 -6.758 -0.495 1 52.91 6 VAL B N 1
ATOM 793 C CA . VAL B 1 6 ? -42.156 -7.664 -0.603 1 52.91 6 VAL B CA 1
ATOM 794 C C . VAL B 1 6 ? -41.188 -7.16 -1.672 1 52.91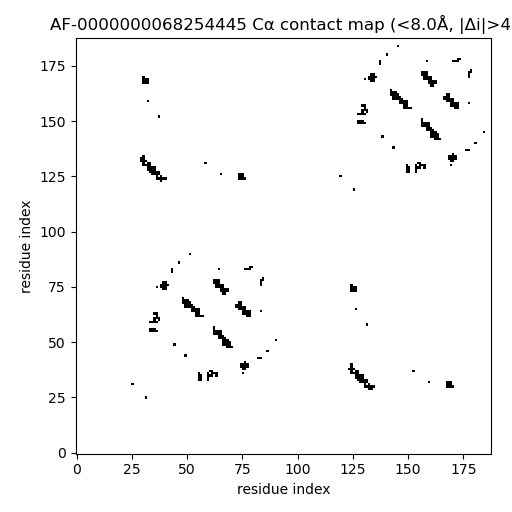 6 VAL B C 1
ATOM 796 O O . VAL B 1 6 ? -39.969 -7.41 -1.6 1 52.91 6 VAL B O 1
ATOM 799 N N . THR B 1 7 ? -41.719 -6.445 -2.732 1 52.31 7 THR B N 1
ATOM 800 C CA . THR B 1 7 ? -40.812 -6.02 -3.795 1 52.31 7 THR B CA 1
ATOM 801 C C . THR B 1 7 ? -39.812 -4.996 -3.271 1 52.31 7 THR B C 1
ATOM 803 O O . THR B 1 7 ? -38.688 -4.898 -3.783 1 52.31 7 THR B O 1
ATOM 806 N N . ILE B 1 8 ? -40.219 -4.254 -2.18 1 52.16 8 ILE B N 1
ATOM 807 C CA . ILE B 1 8 ? -39.344 -3.168 -1.775 1 52.16 8 ILE B CA 1
ATOM 808 C C . ILE B 1 8 ? -38.125 -3.74 -1.058 1 52.16 8 ILE B C 1
ATOM 810 O O . ILE B 1 8 ? -37 -3.25 -1.235 1 52.16 8 ILE B O 1
ATOM 814 N N . SER B 1 9 ? -38.281 -4.922 -0.339 1 48.81 9 SER B N 1
ATOM 815 C CA . SER B 1 9 ? -37.156 -5.441 0.423 1 48.81 9 SER B CA 1
ATOM 816 C C . SER B 1 9 ? -36.062 -5.949 -0.5 1 48.81 9 SER B C 1
ATOM 818 O O . SER B 1 9 ? -34.875 -5.75 -0.228 1 48.81 9 SER B O 1
ATOM 820 N N . LEU B 1 10 ? -36.469 -6.602 -1.661 1 46.81 10 LEU B N 1
ATOM 821 C CA . LEU B 1 10 ? -35.438 -7.148 -2.553 1 46.81 10 LEU B CA 1
ATOM 822 C C . LEU B 1 10 ? -34.656 -6.031 -3.223 1 46.81 10 LEU B C 1
ATOM 824 O O . LEU B 1 10 ? -33.469 -6.191 -3.504 1 46.81 10 LEU B O 1
ATOM 828 N N . LEU B 1 11 ? -35.406 -4.93 -3.561 1 46.34 11 LEU B N 1
ATOM 829 C CA . LEU B 1 11 ? -34.688 -3.832 -4.203 1 46.34 11 LEU B CA 1
ATOM 830 C C . LEU B 1 11 ? -33.688 -3.193 -3.242 1 46.34 11 LEU B C 1
ATOM 832 O O . LEU B 1 11 ? -32.562 -2.84 -3.639 1 46.34 11 LEU B O 1
ATOM 836 N N . LEU B 1 12 ? -34 -3.215 -1.923 1 45.41 12 LEU B N 1
ATOM 837 C CA . LEU B 1 12 ? -33.062 -2.613 -0.961 1 45.41 12 LEU B CA 1
ATO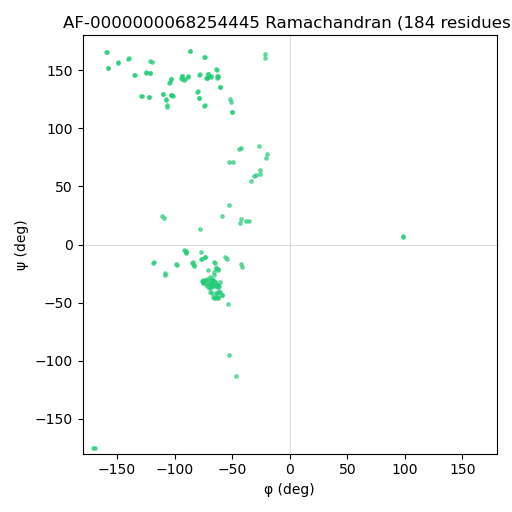M 838 C C . LEU B 1 12 ? -31.828 -3.475 -0.789 1 45.41 12 LEU B C 1
ATOM 840 O O . LEU B 1 12 ? -30.719 -2.949 -0.607 1 45.41 12 LEU B O 1
ATOM 844 N N . PHE B 1 13 ? -31.969 -4.867 -0.892 1 44.81 13 PHE B N 1
ATOM 845 C CA . PHE B 1 13 ? -30.797 -5.723 -0.742 1 44.81 13 PHE B CA 1
ATOM 846 C C . PHE B 1 13 ? -29.859 -5.57 -1.936 1 44.81 13 PHE B C 1
ATOM 848 O O . PHE B 1 13 ? -28.641 -5.641 -1.786 1 44.81 13 PHE B O 1
ATOM 855 N N . LEU B 1 14 ? -30.484 -5.344 -3.143 1 42.62 14 LEU B N 1
ATOM 856 C CA . LEU B 1 14 ? -29.625 -5.242 -4.316 1 42.62 14 LEU B CA 1
ATOM 857 C C . LEU B 1 14 ? -28.766 -3.98 -4.258 1 42.62 14 LEU B C 1
ATOM 859 O O . LEU B 1 14 ? -27.641 -3.963 -4.77 1 42.62 14 LEU B O 1
ATOM 863 N N . ILE B 1 15 ? -29.297 -2.926 -3.703 1 42.25 15 ILE B N 1
ATOM 864 C CA . ILE B 1 15 ? -28.531 -1.69 -3.799 1 42.25 15 ILE B CA 1
ATOM 865 C C . ILE B 1 15 ? -27.281 -1.795 -2.932 1 42.25 15 ILE B C 1
ATOM 867 O O . ILE B 1 15 ? -26.297 -1.074 -3.15 1 42.25 15 ILE B O 1
ATOM 871 N N . THR B 1 16 ? -27.406 -2.646 -1.83 1 38.66 16 THR B N 1
ATOM 872 C CA . THR B 1 16 ? -26.25 -2.512 -0.946 1 38.66 16 THR B CA 1
ATOM 873 C C . THR B 1 16 ? -24.984 -2.998 -1.637 1 38.66 16 THR B C 1
ATOM 875 O O . THR B 1 16 ? -23.875 -2.629 -1.24 1 38.66 16 THR B O 1
ATOM 878 N N . VAL B 1 17 ? -25.203 -4.098 -2.48 1 36.25 17 VAL B N 1
ATOM 879 C CA . VAL B 1 17 ? -23.906 -4.719 -2.783 1 36.25 17 VAL B CA 1
ATOM 880 C C . VAL B 1 17 ? -23.094 -3.797 -3.678 1 36.25 17 VAL B C 1
ATOM 882 O O . VAL B 1 17 ? -21.922 -4.082 -3.975 1 36.25 17 VAL B O 1
ATOM 885 N N . THR B 1 18 ? -23.797 -3.025 -4.605 1 36.47 18 THR B N 1
ATOM 886 C CA . THR B 1 18 ? -22.891 -2.488 -5.617 1 36.47 18 THR B CA 1
ATOM 887 C C . THR B 1 18 ? -21.828 -1.598 -4.973 1 36.47 18 THR B C 1
ATOM 889 O O . THR B 1 18 ? -21.031 -0.981 -5.676 1 36.47 18 THR B O 1
ATOM 892 N N . LEU B 1 19 ? -22.266 -0.901 -3.816 1 32.97 19 LEU B N 1
ATOM 893 C CA . LEU B 1 19 ? -21.547 0.367 -3.717 1 32.97 19 LEU B CA 1
ATOM 894 C C . LEU B 1 19 ? -20.047 0.166 -3.932 1 32.97 19 LEU B C 1
ATOM 896 O O . LEU B 1 19 ? -19.453 0.83 -4.777 1 32.97 19 LEU B O 1
ATOM 900 N N . GLU B 1 20 ? -19.234 0.412 -2.752 1 36.31 20 GLU B N 1
ATOM 901 C CA . GLU B 1 20 ? -18.047 1.242 -2.617 1 36.31 20 GLU B CA 1
ATOM 902 C C . GLU B 1 20 ? -16.812 0.541 -3.189 1 36.31 20 GLU B C 1
ATOM 904 O O . GLU B 1 20 ? -15.68 0.999 -2.998 1 36.31 20 GLU B O 1
ATOM 909 N N . THR B 1 21 ? -16.828 -0.744 -3.623 1 36.5 21 THR B N 1
ATOM 910 C CA . THR B 1 21 ? -15.422 -1.079 -3.816 1 36.5 21 THR B CA 1
ATOM 911 C C . THR B 1 21 ? -14.773 -0.14 -4.832 1 36.5 21 THR B C 1
ATOM 913 O O . THR B 1 21 ? -14.938 -0.316 -6.039 1 36.5 21 THR B O 1
ATOM 916 N N . LYS B 1 22 ? -15.242 1.115 -5.086 1 35.09 22 LYS B N 1
ATOM 917 C CA . LYS B 1 22 ? -14.484 2.002 -5.957 1 35.09 22 LYS B CA 1
ATOM 918 C C . LYS B 1 22 ? -12.992 1.658 -5.93 1 35.09 22 LYS B C 1
ATOM 920 O O . LYS B 1 22 ? -12.398 1.556 -4.859 1 35.09 22 LYS B O 1
ATOM 925 N N . THR B 1 23 ? -12.438 0.664 -6.754 1 36.28 23 THR B N 1
ATOM 926 C CA . THR B 1 23 ? -11.07 0.602 -7.25 1 36.28 23 THR B CA 1
ATOM 927 C C . THR B 1 23 ? -10.453 1.996 -7.316 1 36.28 23 THR B C 1
ATOM 929 O O . THR B 1 23 ? -11 2.893 -7.961 1 36.28 23 THR B O 1
ATOM 932 N N . HIS B 1 24 ? -10.336 2.695 -6.219 1 36.47 24 HIS B N 1
ATOM 933 C CA . HIS B 1 24 ? -9.492 3.881 -6.285 1 36.47 24 HIS B CA 1
ATOM 934 C C . HIS B 1 24 ? -8.43 3.74 -7.375 1 36.47 24 HIS B C 1
ATOM 936 O O . HIS B 1 24 ? -7.637 2.795 -7.355 1 36.47 24 HIS B O 1
ATOM 942 N N . SER B 1 25 ? -8.883 3.646 -8.609 1 36.62 25 SER B N 1
ATOM 943 C CA . SER B 1 25 ? -7.887 4.047 -9.594 1 36.62 25 SER B CA 1
ATOM 944 C C . SER B 1 25 ? -6.797 4.902 -8.953 1 36.62 25 SER B C 1
ATOM 946 O O . SER B 1 25 ? -7.09 5.91 -8.305 1 36.62 25 SER B O 1
ATOM 948 N N . SER B 1 26 ? -5.906 4.398 -8.297 1 43.19 26 SER B N 1
ATOM 949 C CA . SER B 1 26 ? -4.684 5.09 -7.91 1 43.19 26 SER B CA 1
ATOM 950 C C . SER B 1 26 ? -4.223 6.051 -9 1 43.19 26 SER B C 1
ATOM 952 O O . SER B 1 26 ? -3.406 5.691 -9.852 1 43.19 26 SER B O 1
ATOM 954 N N . SER B 1 27 ? -5.066 6.406 -9.82 1 47.88 27 SER B N 1
ATOM 955 C CA . SER B 1 27 ? -4.43 7.547 -10.469 1 47.88 27 SER B CA 1
ATOM 956 C C . SER B 1 27 ? -3.746 8.453 -9.453 1 47.88 27 SER B C 1
ATOM 958 O O . SER B 1 27 ? -4.223 9.555 -9.172 1 47.88 27 SER B O 1
ATOM 960 N N . ARG B 1 28 ? -3.545 7.84 -8.328 1 56.34 28 ARG B N 1
ATOM 961 C CA . ARG B 1 28 ? -3.1 8.68 -7.219 1 56.34 28 ARG B CA 1
ATOM 962 C C . ARG B 1 28 ? -1.917 9.547 -7.633 1 56.34 28 ARG B C 1
ATOM 964 O O . ARG B 1 28 ? -1.146 9.172 -8.516 1 56.34 28 ARG B O 1
ATOM 971 N N . GLY B 1 29 ? -2.119 10.688 -7.66 1 64.06 29 GLY B N 1
ATOM 972 C CA . GLY B 1 29 ? -1.093 11.695 -7.867 1 64.06 29 GLY B CA 1
ATOM 973 C C . GLY B 1 29 ? 0.304 11.203 -7.535 1 64.06 29 GLY B C 1
ATOM 974 O O . GLY B 1 29 ? 0.471 10.102 -7.004 1 64.06 29 GLY B O 1
ATOM 975 N N . PRO B 1 30 ? 1.234 11.844 -8.023 1 77.25 30 PRO B N 1
ATOM 976 C CA . PRO B 1 30 ? 2.635 11.445 -7.871 1 77.25 30 PRO B CA 1
ATOM 977 C C . PRO B 1 30 ? 3.037 11.25 -6.414 1 77.25 30 PRO B C 1
ATOM 979 O O . PRO B 1 30 ? 4.043 10.594 -6.129 1 77.25 30 PRO B O 1
ATOM 982 N N . PHE B 1 31 ? 2.201 11.688 -5.5 1 90.12 31 PHE B N 1
ATOM 983 C CA . PHE B 1 31 ? 2.617 11.641 -4.105 1 90.12 31 PHE B CA 1
ATOM 984 C C . PHE B 1 31 ? 1.842 10.57 -3.344 1 90.12 31 PHE B C 1
ATOM 986 O O . PHE B 1 31 ? 1.683 10.664 -2.125 1 90.12 31 PHE B O 1
ATOM 993 N N . TYR B 1 32 ? 1.381 9.672 -4.078 1 91.31 32 TYR B N 1
ATOM 994 C CA . TYR B 1 32 ? 0.693 8.547 -3.453 1 91.31 32 TYR B CA 1
ATOM 995 C C . TYR B 1 32 ? 1.655 7.391 -3.203 1 91.31 32 TYR B C 1
ATOM 997 O O . TYR B 1 32 ? 2.553 7.137 -4.012 1 91.31 32 TYR B O 1
ATOM 1005 N N . PRO B 1 33 ? 1.443 6.754 -2.078 1 93.56 33 PRO B N 1
ATOM 1006 C CA . PRO B 1 33 ? 2.293 5.582 -1.854 1 93.56 33 PRO B CA 1
ATOM 1007 C C . PRO B 1 33 ? 1.928 4.406 -2.758 1 93.56 33 PRO B C 1
ATOM 1009 O O . PRO B 1 33 ? 0.759 4.238 -3.115 1 93.56 33 PRO B O 1
ATOM 1012 N N . SER B 1 34 ? 2.877 3.695 -3.195 1 91.62 34 SER B N 1
ATOM 1013 C CA . SER B 1 34 ? 2.691 2.477 -3.975 1 91.62 34 SER B CA 1
ATOM 1014 C C . SER B 1 34 ? 2.92 1.233 -3.123 1 91.62 34 SER B C 1
ATOM 1016 O O . SER B 1 34 ? 3.807 1.217 -2.266 1 91.62 34 SER B O 1
ATOM 1018 N N . GLU B 1 35 ? 2.096 0.197 -3.377 1 92.31 35 GLU B N 1
ATOM 1019 C CA . GLU B 1 35 ? 2.332 -1.085 -2.721 1 92.31 35 GLU B CA 1
ATOM 1020 C C . GLU B 1 35 ? 3.453 -1.858 -3.408 1 92.31 35 GLU B C 1
ATOM 1022 O O . GLU B 1 35 ? 3.428 -2.047 -4.625 1 92.31 35 GLU B O 1
ATOM 1027 N N . CYS B 1 36 ? 4.363 -2.221 -2.635 1 94.69 36 CYS B N 1
ATOM 1028 C CA . CYS B 1 36 ? 5.512 -2.965 -3.141 1 94.69 36 CYS B CA 1
ATOM 1029 C C . CYS B 1 36 ? 5.688 -4.273 -2.385 1 94.69 36 CYS B C 1
ATOM 1031 O O . CYS B 1 36 ? 5.418 -4.344 -1.184 1 94.69 36 CYS B O 1
ATOM 1033 N N . CYS B 1 37 ? 6.211 -5.293 -3.127 1 95.88 37 CYS B N 1
ATOM 1034 C CA . CYS B 1 37 ? 6.523 -6.586 -2.531 1 95.88 37 CYS B CA 1
ATOM 1035 C C . CYS B 1 37 ? 8.023 -6.75 -2.332 1 95.88 37 CYS B C 1
ATOM 1037 O O . CYS B 1 37 ? 8.812 -6.395 -3.209 1 95.88 37 CYS B O 1
ATOM 1039 N N . PHE B 1 38 ? 8.375 -7.32 -1.167 1 94.81 38 PHE B N 1
ATOM 1040 C CA . PHE B 1 38 ? 9.789 -7.551 -0.884 1 94.81 38 PHE B CA 1
ATOM 1041 C C . PHE B 1 38 ? 10.07 -9.039 -0.712 1 94.81 38 PHE B C 1
ATOM 1043 O O . PHE B 1 38 ? 11.227 -9.461 -0.68 1 94.81 38 PHE B O 1
ATOM 1050 N N . SER B 1 39 ? 8.984 -9.711 -0.5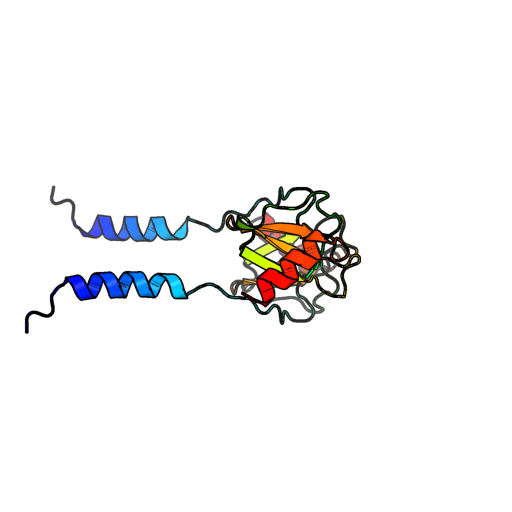46 1 94.88 39 SER B N 1
ATOM 1051 C CA . SER B 1 39 ? 9.039 -11.172 -0.513 1 94.88 39 SER B CA 1
ATOM 1052 C C . SER B 1 39 ? 7.848 -11.789 -1.24 1 94.88 39 SER B C 1
ATOM 1054 O O . SER B 1 39 ? 6.863 -11.094 -1.524 1 94.88 39 SER B O 1
ATOM 1056 N N . TYR B 1 40 ? 8.055 -13.055 -1.613 1 96.31 40 TYR B N 1
ATOM 1057 C CA . TYR B 1 40 ? 7.012 -13.781 -2.336 1 96.31 40 TYR B CA 1
ATOM 1058 C C . TYR B 1 40 ? 6.598 -15.039 -1.58 1 96.31 40 TYR B C 1
ATOM 1060 O O . TYR B 1 40 ? 7.422 -15.672 -0.917 1 96.31 40 TYR B O 1
ATOM 1068 N N . ILE B 1 41 ? 5.391 -15.336 -1.731 1 96 41 ILE B N 1
ATOM 1069 C CA . ILE B 1 41 ? 4.953 -16.641 -1.239 1 96 41 ILE B CA 1
ATOM 1070 C C . ILE B 1 41 ? 5.68 -17.75 -1.999 1 96 41 ILE B C 1
ATOM 1072 O O . ILE B 1 41 ? 5.914 -17.625 -3.205 1 96 41 ILE B O 1
ATOM 1076 N N . THR B 1 42 ? 5.988 -18.781 -1.297 1 94.38 42 THR B N 1
ATOM 1077 C CA . THR B 1 42 ? 6.809 -19.828 -1.907 1 94.38 42 THR B CA 1
ATOM 1078 C C . THR B 1 42 ? 5.938 -20.969 -2.414 1 94.38 42 THR B C 1
ATOM 1080 O O . THR B 1 42 ? 6.391 -21.797 -3.205 1 94.38 42 THR B O 1
ATOM 1083 N N . HIS B 1 43 ? 4.691 -21.125 -1.987 1 94.38 43 HIS B N 1
ATOM 1084 C CA . HIS B 1 43 ? 3.775 -22.156 -2.436 1 94.38 43 HIS B CA 1
ATOM 1085 C C . HIS B 1 43 ? 2.529 -21.562 -3.078 1 94.38 43 HIS B C 1
ATOM 1087 O O . HIS B 1 43 ? 2.186 -20.406 -2.812 1 94.38 43 HIS B O 1
ATOM 1093 N N . ALA B 1 44 ? 1.949 -22.375 -3.885 1 95.69 44 ALA B N 1
ATOM 1094 C CA . ALA B 1 44 ? 0.752 -21.891 -4.57 1 95.69 44 ALA B CA 1
ATOM 1095 C C . ALA B 1 44 ? -0.419 -21.766 -3.602 1 95.69 44 ALA B C 1
ATOM 1097 O O . ALA B 1 44 ? -0.568 -22.578 -2.684 1 95.69 44 ALA B O 1
ATOM 1098 N N . VAL B 1 45 ? -1.204 -20.781 -3.816 1 95.12 45 VAL B N 1
ATOM 1099 C CA . VAL B 1 45 ? -2.438 -20.578 -3.061 1 95.12 45 VAL B CA 1
ATOM 1100 C C . VAL B 1 45 ? -3.584 -21.328 -3.738 1 95.12 45 VAL B C 1
ATOM 1102 O O . VAL B 1 45 ? -3.625 -21.422 -4.969 1 95.12 45 VAL B O 1
ATOM 1105 N N . LEU B 1 46 ? -4.449 -21.844 -2.953 1 95.44 46 LEU B N 1
ATOM 1106 C CA . LEU B 1 46 ? -5.59 -22.531 -3.543 1 95.44 46 LEU B CA 1
ATOM 1107 C C . LEU B 1 46 ? -6.41 -21.578 -4.41 1 95.44 46 LEU B C 1
ATOM 1109 O O . LEU B 1 46 ? -6.719 -20.469 -3.99 1 95.44 46 LEU B O 1
ATOM 1113 N N . PRO B 1 47 ? -6.758 -22.031 -5.5 1 94.94 47 PRO B N 1
ATOM 11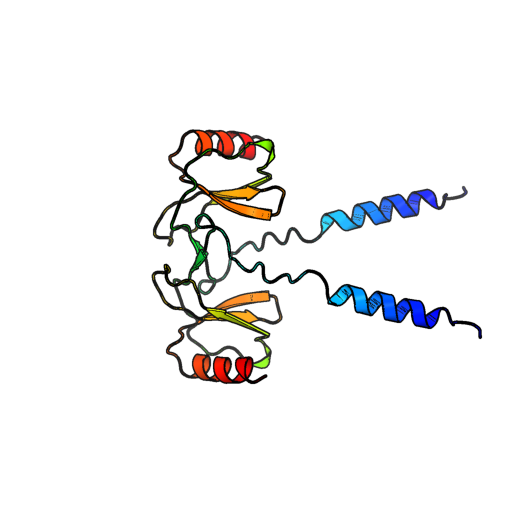14 C CA . PRO B 1 47 ? -7.426 -21.141 -6.457 1 94.94 47 PRO B CA 1
ATOM 1115 C C . PRO B 1 47 ? -8.75 -20.609 -5.934 1 94.94 47 PRO B C 1
ATOM 1117 O O . PRO B 1 47 ? -9.094 -19.453 -6.195 1 94.94 47 PRO B O 1
ATOM 1120 N N . TYR B 1 48 ? -9.477 -21.344 -5.211 1 94.31 48 TYR B N 1
ATOM 1121 C CA . TYR B 1 48 ? -10.805 -20.922 -4.785 1 94.31 48 TYR B CA 1
ATOM 1122 C C . TYR B 1 48 ? -10.719 -19.859 -3.703 1 94.31 48 TYR B C 1
ATOM 1124 O O . TYR B 1 48 ? -11.719 -19.203 -3.387 1 94.31 48 TYR B O 1
ATOM 1132 N N . ARG B 1 49 ? -9.5 -19.688 -3.215 1 94.88 49 ARG B N 1
ATOM 1133 C CA . ARG B 1 49 ? -9.305 -18.672 -2.184 1 94.88 49 ARG B CA 1
ATOM 1134 C C . ARG B 1 49 ? -8.969 -17.312 -2.801 1 94.88 49 ARG B C 1
ATOM 1136 O O . ARG B 1 49 ? -8.93 -16.297 -2.104 1 94.88 49 ARG B O 1
ATOM 1143 N N . ILE B 1 50 ? -8.781 -17.297 -4.086 1 95.25 50 ILE B N 1
ATOM 1144 C CA . ILE B 1 50 ? -8.336 -16.062 -4.738 1 95.25 50 ILE B CA 1
ATOM 1145 C C . ILE B 1 50 ? -9.508 -15.391 -5.434 1 95.25 50 ILE B C 1
ATOM 1147 O O . ILE B 1 50 ? -10.219 -16.016 -6.223 1 95.25 50 ILE B O 1
ATOM 1151 N N . MET B 1 51 ? -9.664 -14.148 -5.141 1 93.31 51 MET B N 1
ATOM 1152 C CA . MET B 1 51 ? -10.789 -13.422 -5.734 1 93.31 51 MET B CA 1
ATOM 1153 C C . MET B 1 51 ? -10.305 -12.438 -6.789 1 93.31 51 MET B C 1
ATOM 1155 O O . MET B 1 51 ? -11.07 -12.023 -7.66 1 93.31 51 MET B O 1
ATOM 1159 N N . GLY B 1 52 ? -9.094 -11.977 -6.688 1 93.88 52 GLY B N 1
ATOM 1160 C CA . GLY B 1 52 ? -8.57 -11.031 -7.656 1 93.88 52 GLY B CA 1
ATOM 1161 C C . GLY B 1 52 ? -7.078 -10.805 -7.523 1 93.88 52 GLY B C 1
ATOM 1162 O O . GLY B 1 52 ? -6.402 -11.508 -6.77 1 93.88 52 GLY B O 1
ATOM 1163 N N . TYR B 1 53 ? -6.602 -9.867 -8.336 1 95 53 TYR B N 1
ATOM 1164 C CA . TYR B 1 53 ? -5.176 -9.555 -8.297 1 95 53 TYR B CA 1
ATOM 1165 C C . TYR B 1 53 ? -4.902 -8.172 -8.875 1 95 53 TYR B C 1
ATOM 1167 O O . TYR B 1 53 ? -5.777 -7.574 -9.508 1 95 53 TYR B O 1
ATOM 1175 N N . TYR B 1 54 ? -3.764 -7.668 -8.641 1 94.62 54 TYR B N 1
ATOM 1176 C CA . TYR B 1 54 ? -3.193 -6.512 -9.32 1 94.62 54 TYR B CA 1
ATOM 1177 C C . TYR B 1 54 ? -1.676 -6.617 -9.398 1 94.62 54 TYR B C 1
ATOM 1179 O O . TYR B 1 54 ? -1.069 -7.438 -8.703 1 94.62 54 TYR B O 1
ATOM 1187 N N . GLU B 1 55 ? -1.116 -5.98 -10.297 1 95.56 55 GLU B N 1
ATOM 1188 C CA . GLU B 1 55 ? 0.336 -5.902 -10.422 1 95.56 55 GLU B CA 1
ATOM 1189 C C . GLU B 1 55 ? 0.886 -4.672 -9.711 1 95.56 55 GLU B C 1
ATOM 1191 O O . GLU B 1 55 ? 0.233 -3.627 -9.664 1 95.56 55 GLU B O 1
ATOM 1196 N N . THR B 1 56 ? 2.053 -4.844 -9.148 1 94.38 56 THR B N 1
ATOM 1197 C CA . THR B 1 56 ? 2.645 -3.719 -8.438 1 94.38 56 THR B CA 1
ATOM 1198 C C . THR B 1 56 ? 3.18 -2.678 -9.414 1 94.38 56 THR B C 1
ATOM 1200 O O . THR B 1 56 ? 3.338 -2.959 -10.602 1 94.38 56 THR B O 1
ATOM 1203 N N . ASN B 1 57 ? 3.383 -1.446 -8.844 1 89.38 57 ASN B N 1
ATOM 1204 C CA . ASN B 1 57 ? 3.877 -0.326 -9.633 1 89.38 57 ASN B CA 1
ATOM 1205 C C . ASN B 1 57 ? 5.281 -0.593 -10.172 1 89.38 57 ASN B C 1
ATOM 1207 O O . ASN B 1 57 ? 6.059 -1.322 -9.547 1 89.38 57 ASN B O 1
ATOM 1211 N N . GLY B 1 58 ? 5.613 -0.032 -11.305 1 91.5 58 GLY B N 1
ATOM 1212 C CA . GLY B 1 58 ? 6.906 -0.197 -11.953 1 91.5 58 GLY B CA 1
ATOM 1213 C C . GLY B 1 58 ? 8.055 0.371 -11.141 1 91.5 58 GLY B C 1
ATOM 1214 O O . GLY B 1 58 ? 9.211 0.01 -11.359 1 91.5 58 GLY B O 1
ATOM 1215 N N . ASP B 1 59 ? 7.789 1.28 -10.203 1 90.62 59 ASP B N 1
ATOM 1216 C CA . ASP B 1 59 ? 8.836 1.898 -9.398 1 90.62 59 ASP B CA 1
ATOM 1217 C C . ASP B 1 59 ? 9.32 0.945 -8.305 1 90.62 59 ASP B C 1
ATOM 1219 O O . ASP B 1 59 ? 10.398 1.139 -7.742 1 90.62 59 ASP B O 1
ATOM 1223 N N . CYS B 1 60 ? 8.586 -0.079 -8.133 1 94.44 60 CYS B N 1
ATOM 1224 C CA . CYS B 1 60 ? 8.938 -1.008 -7.07 1 94.44 60 CYS B CA 1
ATOM 1225 C C . CYS B 1 60 ? 10.203 -1.785 -7.422 1 94.44 60 CYS B C 1
ATOM 1227 O O . CYS B 1 60 ? 10.43 -2.117 -8.586 1 94.44 60 CYS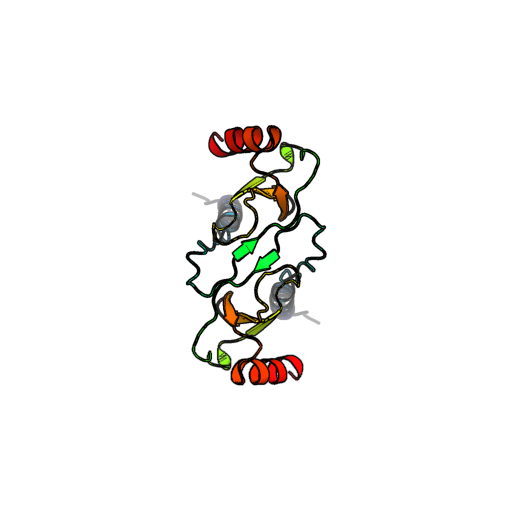 B O 1
ATOM 1229 N N . PRO B 1 61 ? 10.984 -2.098 -6.371 1 93.69 61 PRO B N 1
ATOM 1230 C CA . PRO B 1 61 ? 12.25 -2.777 -6.656 1 93.69 61 PRO B CA 1
ATOM 1231 C C . PRO B 1 61 ? 12.055 -4.164 -7.258 1 93.69 61 PRO B C 1
ATOM 1233 O O . PRO B 1 61 ? 12.898 -4.641 -8.016 1 93.69 61 PRO B O 1
ATOM 1236 N N . LYS B 1 62 ? 10.938 -4.867 -6.848 1 95 62 LYS B N 1
ATOM 1237 C CA . LYS B 1 62 ? 10.656 -6.207 -7.352 1 95 62 LYS B CA 1
ATOM 1238 C C . LYS B 1 62 ? 9.289 -6.266 -8.031 1 95 62 LYS B C 1
ATOM 1240 O O . LYS B 1 62 ? 8.281 -5.867 -7.449 1 95 62 LYS B O 1
ATOM 1245 N N . PRO B 1 63 ? 9.375 -6.773 -9.258 1 96.88 63 PRO B N 1
ATOM 1246 C CA . PRO B 1 63 ? 8.055 -7.016 -9.844 1 96.88 63 PRO B CA 1
ATOM 1247 C C . PRO B 1 63 ? 7.25 -8.047 -9.062 1 96.88 63 PRO B C 1
ATOM 1249 O O . PRO B 1 63 ? 7.82 -8.992 -8.508 1 96.88 63 PRO B O 1
ATOM 1252 N N . ALA B 1 64 ? 5.922 -7.777 -9.047 1 97.69 64 ALA B N 1
ATOM 1253 C CA . ALA B 1 64 ? 5.117 -8.734 -8.297 1 97.69 64 ALA B CA 1
ATOM 1254 C C . ALA B 1 64 ? 3.662 -8.711 -8.758 1 97.69 64 ALA B C 1
ATOM 1256 O O . ALA B 1 64 ? 3.186 -7.703 -9.281 1 97.69 64 ALA B O 1
ATOM 1257 N N . VAL B 1 65 ? 3.096 -9.805 -8.586 1 97.38 65 VAL B N 1
ATOM 1258 C CA . VAL B 1 65 ? 1.644 -9.945 -8.617 1 97.38 65 VAL B CA 1
ATOM 1259 C C . VAL B 1 65 ? 1.108 -10.078 -7.191 1 97.38 65 VAL B C 1
ATOM 1261 O O . VAL B 1 65 ? 1.629 -10.867 -6.395 1 97.38 65 VAL B O 1
ATOM 1264 N N . VAL B 1 66 ? 0.153 -9.273 -6.906 1 96.5 66 VAL B N 1
ATOM 1265 C CA . VAL B 1 66 ? -0.47 -9.352 -5.59 1 96.5 66 VAL B CA 1
ATOM 1266 C C . VAL B 1 66 ? -1.857 -9.977 -5.711 1 96.5 66 VAL B C 1
ATOM 1268 O O . VAL B 1 66 ? -2.752 -9.406 -6.336 1 96.5 66 VAL B O 1
ATOM 1271 N N . PHE B 1 67 ? -2.01 -11.117 -5.012 1 96.25 67 PHE B N 1
ATOM 1272 C CA . PHE B 1 67 ? -3.312 -11.773 -4.996 1 96.25 67 PHE B CA 1
ATOM 1273 C C . PHE B 1 67 ? -4.145 -11.297 -3.811 1 96.25 67 PHE B C 1
ATOM 1275 O O . PHE B 1 67 ? -3.619 -11.109 -2.713 1 96.25 67 PHE B O 1
ATOM 1282 N N . ILE B 1 68 ? -5.422 -11.148 -4.113 1 93.81 68 ILE B N 1
ATOM 1283 C CA . ILE B 1 68 ? -6.383 -10.82 -3.066 1 93.81 68 ILE B CA 1
ATOM 1284 C C . ILE B 1 68 ? -7.246 -12.047 -2.756 1 93.81 68 ILE B C 1
ATOM 1286 O O . ILE B 1 68 ? -7.891 -12.594 -3.646 1 93.81 68 ILE B O 1
ATOM 1290 N N . THR B 1 69 ? -7.258 -12.398 -1.529 1 94.06 69 THR B N 1
ATOM 1291 C CA . THR B 1 69 ? -8.039 -13.562 -1.142 1 94.06 69 THR B CA 1
ATOM 1292 C C . THR B 1 69 ? -9.484 -13.18 -0.842 1 94.06 69 THR B C 1
ATOM 1294 O O . THR B 1 69 ? -9.797 -12 -0.682 1 94.06 69 THR B O 1
ATOM 1297 N N . THR B 1 70 ? -10.289 -14.164 -0.755 1 93.38 70 THR B N 1
ATOM 1298 C CA . THR B 1 70 ? -11.703 -13.953 -0.458 1 93.38 70 THR B CA 1
ATOM 1299 C C . THR B 1 70 ? -11.875 -13.312 0.917 1 93.38 70 THR B C 1
ATOM 1301 O O . THR B 1 70 ? -12.867 -12.633 1.172 1 93.38 70 THR B O 1
ATOM 1304 N N . LYS B 1 71 ? -10.891 -13.477 1.725 1 90.12 71 LYS B N 1
ATOM 1305 C CA . LYS B 1 71 ? -10.914 -12.906 3.068 1 90.12 71 LYS B CA 1
ATOM 1306 C C . LYS B 1 71 ? -10.312 -11.508 3.084 1 90.12 71 LYS B C 1
ATOM 1308 O O . LYS B 1 71 ? -10.227 -10.875 4.137 1 90.12 71 LYS B O 1
ATOM 1313 N N . GLY B 1 72 ? -9.781 -11.023 2.033 1 87.88 72 GLY B N 1
ATOM 1314 C CA . GLY B 1 72 ? -9.297 -9.656 1.927 1 87.88 72 GLY B CA 1
ATOM 1315 C C . GLY B 1 72 ? -7.797 -9.547 2.139 1 87.88 72 GLY B C 1
ATOM 1316 O O . GLY B 1 72 ? -7.262 -8.438 2.229 1 87.88 72 GLY B O 1
ATOM 1317 N N . HIS B 1 73 ? -7.211 -10.742 2.219 1 88.62 73 HIS B N 1
ATOM 1318 C CA . HIS B 1 73 ? -5.762 -10.734 2.385 1 88.62 73 HIS B CA 1
ATOM 1319 C C . HIS B 1 73 ? -5.059 -10.469 1.056 1 88.62 73 HIS B C 1
ATOM 1321 O O . HIS B 1 73 ? -5.547 -10.875 -0 1 88.62 73 HIS B O 1
ATOM 1327 N N . ARG B 1 74 ? -3.961 -9.781 1.161 1 93.06 74 ARG B N 1
ATOM 1328 C CA . ARG B 1 74 ? -3.111 -9.516 0.004 1 93.06 74 ARG B CA 1
ATOM 1329 C C . ARG B 1 74 ? -1.805 -10.297 0.092 1 93.06 74 ARG B C 1
ATOM 1331 O O . ARG B 1 74 ? -1.127 -10.266 1.121 1 93.06 74 ARG B O 1
ATOM 1338 N N . ILE B 1 75 ? -1.535 -10.961 -0.98 1 95.19 75 ILE B N 1
ATOM 1339 C CA . ILE B 1 75 ? -0.396 -11.875 -0.957 1 95.19 75 ILE B CA 1
ATOM 1340 C C . ILE B 1 75 ? 0.511 -11.602 -2.152 1 95.19 75 ILE B C 1
ATOM 1342 O O . ILE B 1 75 ? 0.066 -11.648 -3.303 1 95.19 75 ILE B O 1
ATOM 1346 N N . CYS B 1 76 ? 1.757 -11.414 -1.846 1 97.12 76 CYS B N 1
ATOM 1347 C CA . CYS B 1 76 ? 2.748 -11.18 -2.889 1 97.12 76 CYS B CA 1
ATOM 1348 C C . CYS B 1 76 ? 3.174 -12.484 -3.545 1 97.12 76 CYS B C 1
ATOM 1350 O O . CYS B 1 76 ? 3.572 -13.43 -2.857 1 97.12 76 CYS B O 1
ATOM 1352 N N . ALA B 1 77 ? 3.182 -12.484 -4.832 1 98 77 ALA B N 1
ATOM 1353 C CA . ALA B 1 77 ? 3.576 -13.664 -5.594 1 98 77 ALA B CA 1
ATOM 1354 C C . ALA B 1 77 ? 4.516 -13.289 -6.738 1 98 77 ALA B C 1
ATOM 1356 O O . ALA B 1 77 ? 4.371 -12.227 -7.344 1 98 77 ALA B O 1
ATOM 1357 N N . ASN B 1 78 ? 5.426 -14.133 -7.043 1 98.06 78 ASN B N 1
ATOM 1358 C CA . ASN B 1 78 ? 6.383 -13.961 -8.133 1 98.06 78 ASN B CA 1
ATOM 1359 C C . ASN B 1 78 ? 5.73 -14.188 -9.492 1 98.06 78 ASN B C 1
ATOM 1361 O O . ASN B 1 78 ? 5.277 -15.297 -9.789 1 98.06 78 ASN B O 1
ATOM 1365 N N . PRO B 1 79 ? 5.766 -13.125 -10.312 1 98.06 79 PRO B N 1
ATOM 1366 C CA . PRO B 1 79 ? 5.078 -13.258 -11.594 1 98.06 79 PRO B CA 1
ATOM 1367 C C . PRO B 1 79 ? 5.715 -14.312 -12.5 1 98.06 79 PRO B C 1
ATOM 1369 O O . PRO B 1 79 ? 5.094 -14.758 -13.469 1 98.06 79 PRO B O 1
ATOM 1372 N N . GLU B 1 80 ? 6.891 -14.734 -12.227 1 97.81 80 GLU B N 1
ATOM 1373 C CA . GLU B 1 80 ? 7.609 -15.695 -13.062 1 97.81 80 GLU B CA 1
ATOM 1374 C C . GLU B 1 80 ? 7.211 -17.125 -12.727 1 97.81 80 GLU B C 1
ATOM 1376 O O . GLU B 1 80 ? 7.508 -18.062 -13.477 1 97.81 80 GLU B O 1
ATOM 1381 N N . ASN B 1 81 ? 6.582 -17.344 -11.633 1 97.81 81 ASN B N 1
ATOM 1382 C CA . ASN B 1 81 ? 6.141 -18.672 -11.25 1 97.81 81 ASN B CA 1
ATOM 1383 C C . ASN B 1 81 ? 5.023 -19.172 -12.156 1 97.81 81 ASN B C 1
ATOM 1385 O O . ASN B 1 81 ? 4.098 -18.438 -12.477 1 97.81 81 ASN B O 1
ATOM 1389 N N . GLU B 1 82 ? 5.047 -20.469 -12.398 1 97.06 82 GLU B N 1
ATOM 1390 C CA . GLU B 1 82 ? 4.078 -21.062 -13.32 1 97.06 82 GLU B CA 1
ATOM 1391 C C . GLU B 1 82 ? 2.66 -20.984 -12.758 1 97.06 82 GLU B C 1
ATOM 1393 O O . GLU B 1 82 ? 1.717 -20.656 -13.477 1 97.06 82 GLU B O 1
ATOM 1398 N N . TRP B 1 83 ? 2.527 -21.312 -11.539 1 97.19 83 TRP B N 1
ATOM 1399 C CA . TRP B 1 83 ? 1.181 -21.297 -10.977 1 97.19 83 TRP B CA 1
ATOM 1400 C C . TRP B 1 83 ? 0.589 -19.891 -10.992 1 97.19 83 TRP B C 1
ATOM 1402 O O . TRP B 1 83 ? -0.628 -19.734 -11.102 1 97.19 83 TRP B O 1
ATOM 1412 N N . VAL B 1 84 ? 1.425 -18.891 -10.781 1 98 84 VAL B N 1
ATOM 1413 C CA . VAL B 1 84 ? 0.957 -17.5 -10.836 1 98 84 VAL B CA 1
ATOM 1414 C C . VAL B 1 84 ? 0.435 -17.188 -12.234 1 98 84 VAL B C 1
ATOM 1416 O O . VAL B 1 84 ? -0.664 -16.641 -12.383 1 98 84 VAL B O 1
ATOM 1419 N N . GLN B 1 85 ? 1.218 -17.594 -13.234 1 97.31 85 GLN B N 1
ATOM 1420 C CA . GLN B 1 85 ? 0.816 -17.344 -14.617 1 97.31 85 GLN B CA 1
ATOM 1421 C C . GLN B 1 85 ? -0.484 -18.062 -14.953 1 97.31 85 GLN B C 1
ATOM 1423 O O . GLN B 1 85 ? -1.349 -17.516 -15.633 1 97.31 85 GLN B O 1
ATOM 1428 N N . ASP B 1 86 ? -0.612 -19.203 -14.422 1 96.12 86 ASP B N 1
ATOM 1429 C CA . ASP B 1 86 ? -1.839 -19.969 -14.633 1 96.12 86 ASP B CA 1
ATOM 1430 C C . ASP B 1 86 ? -3.043 -19.25 -14.023 1 96.12 86 ASP B C 1
ATOM 1432 O O . ASP B 1 86 ? -4.102 -19.156 -14.656 1 96.12 86 ASP B O 1
ATOM 1436 N N . TYR B 1 87 ? -2.871 -18.812 -12.883 1 96.19 87 TYR B N 1
ATOM 1437 C CA . TYR B 1 87 ? -3.953 -18.125 -12.188 1 96.19 87 TYR B CA 1
ATOM 1438 C C . TYR B 1 87 ? -4.348 -16.844 -12.914 1 96.19 87 TYR B C 1
ATOM 1440 O O . TYR B 1 87 ? -5.535 -16.516 -13.008 1 96.19 87 TYR B O 1
ATOM 1448 N N . LEU B 1 88 ? -3.35 -16.094 -13.398 1 96.44 88 LEU B N 1
ATOM 1449 C CA . LEU B 1 88 ? -3.625 -14.859 -14.133 1 96.44 88 LEU B CA 1
ATOM 1450 C C . LEU B 1 88 ? -4.477 -15.148 -15.359 1 96.44 88 LEU B C 1
ATOM 1452 O O . LEU B 1 88 ? -5.441 -14.422 -15.633 1 96.44 88 LEU B O 1
ATOM 1456 N N . LYS B 1 89 ? -4.082 -16.203 -16.016 1 94.75 89 LYS B N 1
ATOM 1457 C CA . LYS B 1 89 ? -4.84 -16.578 -17.203 1 94.75 89 LYS B CA 1
ATOM 1458 C C . LYS B 1 89 ? -6.289 -16.906 -16.844 1 94.75 89 LYS B C 1
ATOM 1460 O O . LYS B 1 89 ? -7.215 -16.453 -17.531 1 94.75 89 LYS B O 1
ATOM 1465 N N . ASP B 1 90 ? -6.496 -17.578 -15.773 1 92.75 90 ASP B N 1
ATOM 1466 C CA . ASP B 1 90 ? -7.828 -17.969 -15.328 1 92.75 90 ASP B CA 1
ATOM 1467 C C . ASP B 1 90 ? -8.656 -16.75 -14.914 1 92.75 90 ASP B C 1
ATOM 1469 O O . ASP B 1 90 ? -9.836 -16.656 -15.242 1 92.75 90 ASP B O 1
ATOM 1473 N N . LEU B 1 91 ? -8.109 -15.805 -14.234 1 93.19 91 LEU B N 1
ATOM 1474 C CA . LEU B 1 91 ? -8.805 -14.633 -13.703 1 93.19 91 LEU B CA 1
ATOM 1475 C C . LEU B 1 91 ? -9.109 -13.633 -14.805 1 93.19 91 LEU B C 1
ATOM 1477 O O . LEU B 1 91 ? -10.086 -12.883 -14.719 1 93.19 91 LEU B O 1
ATOM 1481 N N . GLU B 1 92 ? -8.266 -13.555 -15.758 1 89.88 92 GLU B N 1
ATOM 1482 C CA . GLU B 1 92 ? -8.484 -12.633 -16.859 1 89.88 92 GLU B CA 1
ATOM 1483 C C . GLU B 1 92 ? -9.562 -13.156 -17.812 1 89.88 92 GLU B C 1
ATOM 1485 O O . GLU B 1 92 ? -10.281 -12.375 -18.438 1 89.88 92 GLU B O 1
ATOM 1490 N N . GLU B 1 93 ? -9.633 -14.461 -17.922 1 85.75 93 GLU B N 1
ATOM 1491 C CA . GLU B 1 93 ? -10.586 -15.086 -18.828 1 85.75 93 GLU B CA 1
ATOM 1492 C C . GLU B 1 93 ? -11.969 -15.203 -18.188 1 85.75 93 GLU B C 1
ATOM 1494 O O . GLU B 1 93 ? -12.969 -15.367 -18.891 1 85.75 93 GLU B O 1
ATOM 1499 N N . ASN B 1 94 ? -12.031 -15.078 -16.844 1 69.88 94 ASN B N 1
ATOM 1500 C CA . ASN B 1 94 ? -13.312 -15.266 -16.172 1 69.88 94 ASN B CA 1
ATOM 1501 C C . ASN B 1 94 ? -13.641 -14.086 -15.258 1 69.88 94 ASN B C 1
ATOM 1503 O O . ASN B 1 94 ? -14.812 -13.766 -15.055 1 69.88 94 ASN B O 1
#

pLDDT: mean 78.34, std 23.77, range [32.31, 98.06]

Secondary structure (DSSP, 8-state):
----THHHHHHHHHHHTTS----------TTSPEEE-S---SSPPPGGGEEEEEEPPTTSSS--EEEEETTS-EEEE-TTSHHHHHHHHHHHH-/----THHHHHHHHHHHHTSS---------TTSPEEE-S---SSPPPGGGEEEEEEPPTTSSS--EEEEETTS-EEEE-TTSHHHHHHHHHHHH-

Nearest PDB structures (foldseek):
  2q8r-assembly1_E  TM=9.583E-01  e=3.083E-09  Homo sapiens
  5cor-assembly1_I  TM=9.643E-01  e=1.200E-07  Homo sapiens
  5l2u-assembly2_H-2  TM=9.874E-01  e=2.559E-07  Homo sapiens
  2x6l-assembly1_A  TM=9.524E-01  e=1.361E-07  Homo sapiens
  2vxw-assembly1_B  TM=9.323E-01  e=1.645E-07  Homo sapiens

Radius of gyration: 21.79 Å; Cα contacts (8 Å, |Δi|>4): 258; chains: 2; bounding box: 66×45×50 Å

InterPro domains:
  IPR000827 CC chemokine, conserved site [PS00472] (36-77)
  IPR001811 Chemokine interleukin-8-like domain [PF00048] (35-91)
  IPR001811 Chemokine interleukin-8-like domain [SM00199] (33-91)
  IPR036048 Chemokine interleukin-8-like superfamily [SSF54117] (30-93)
  IPR039809 Chemokine beta/gamma/delta [PTHR12015] (7-92)

Foldseek 3Di:
DPPDPVVVVVVVVVVPVPDDPCPVPCCVPPPDDWDEDDDADDDDDDLQQFDDWDWTDPPHPATWIWTQGPVGDTGTHHCPDPNNVVSVVVNVVD/DPPDPVVVVVVVVV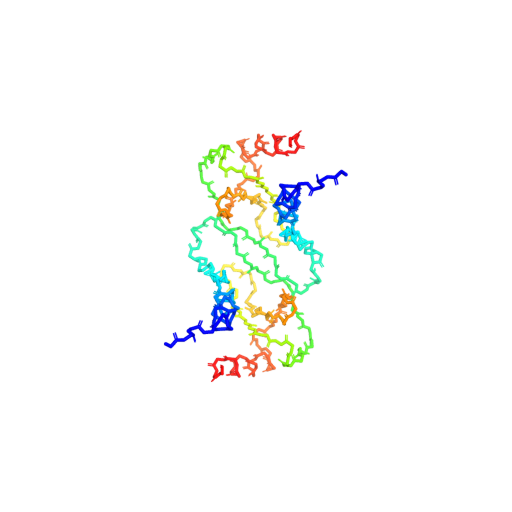VVPPDDPPPPPCCVPPPDDWDEDPDADPDDDDLQQFDDWDWTDPPHPATWIWTQGPVGDTGTHHCPDPNNVVSVVVNVVD

Sequence (188 aa):
MKVSMVTISLLLFLITVTLETKTHSSSRGPFYPSECCFSYITHAVLPYRIMGYYETNGDCPKPAVVFITTKGHRICANPENEWVQDYLKDLEENMKVSMVTISLLLFLITVTLETKTHSSSRGPFYPSECCFSYITHAVLPYRIMGYYETNGDCPKPAVVFITTKGHRICANPENEWVQDYLKDLEEN

Organism: Cavia porcellus (NCBI:txid10141)